Protein AF-A0A4U5ULX1-F1 (afdb_monomer_lite)

Sequence (370 aa):
MLPLSIKDDEYKPAKFNLLLKMSGWFRSILADKTSRNLFFFLCLNLSFAFVELTYGIWSNSLGLISDSFHMFFDCTALLAGLAASVISRWRSNDSFSYGYVRAEVLAGFVNGLFLIFTAFFIFSEGVEEEFYGKELLLADRDMVEQGADDILKDADVTDVAFLVVGDPFGATTHSDLVLRAVNGIPYRVIHNASVLNAVGCCGLQLYNFGETVSLVFWTDSWRPESFYDKICKNRNAGLHTLCLLDIKVKEQSVENMMRGKKIYEPPRFMTVAQAADQLIQIIERRRGEGAELGVTEDTVCVGVARLGAEDQMIRTATLRQLVSCDLGGPLHSLVVTGRLHPLEVDMLRVNEEPNALTHLHMVDSSTYCS

Organism: Collichthys lucidus (NCBI:txid240159)

Radius of gyration: 29.84 Å; chains: 1; bounding box: 62×66×95 Å

InterPro domains:
  IPR000878 Tetrapyrrole methylase [PF00590] (158-322)
  IPR002524 Cation efflux [TIGR01297] (35-134)
  IPR004551 Diphthine synthase [PTHR10882] (118-355)
  IPR004551 Diphthine synthase [TIGR00522] (128-349)
  IPR004551 Diphthine synthase [cd11647] (129-340)
  IPR014776 Tetrapyrrole methylase, subdomain 2 [G3DSA:3.30.950.10] (194-353)
  IPR027469 Cation efflux transmembrane domain superfamily [G3DSA:1.20.1510.10] (34-166)
  IPR027469 Cation efflux transmembrane domain superfamily [SSF161111] (33-136)
  IPR035996 Tetrapyrrole methylase superfamily [SSF53790] (128-351)
  IPR058533 Cation efflux protein, transmembrane domain [PF01545] (38-131)

Foldseek 3Di:
DDDDDPDPPDPDPPDPPVVVVVVVLVVVQCVDPVSVVLVVVLVVLLVVLVVLCVVCVVVVPPVSVVVSVVSVVVSVLSVQLSVLVSQLPDDDDPVRNPGSVCSNVVSVVVVVVVVVVVVVVVVVLVVVCVVVVHHDDDQDPCCQPPVLCVQCPCLLPDPGDDDDPAFCPQPDPCVVSVVVCVPRHDDDGDHGHHCLPLVCLLLDDSVLADDEEEDEDDDPVDQDDPRQVVCLVSQVVLGKYKYFYDKAFQDDDPVCVVVVHSDGDH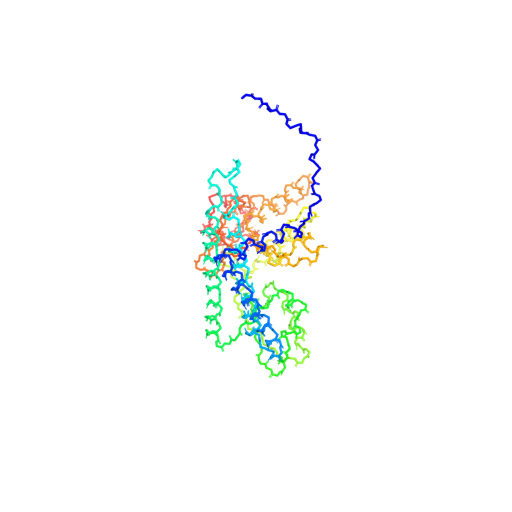IDEDALLNVLVSSAVVVVVCVVVVHDHSADQLFWKWKWFPRPDPLIAIAIAGSVVSNVDDRDDDDIIMMGGHKDFPSSVVSNVVHYDVCSCVPWDDPDPTTIGD

Structure (mmCIF, N/CA/C/O backbone):
data_AF-A0A4U5ULX1-F1
#
_entry.id   AF-A0A4U5ULX1-F1
#
loop_
_atom_site.group_PDB
_atom_site.id
_atom_site.type_symbol
_atom_site.label_atom_id
_atom_site.label_alt_id
_atom_site.label_comp_id
_atom_site.label_asym_id
_atom_site.label_entity_id
_atom_site.label_seq_id
_atom_site.pdbx_PDB_ins_code
_atom_site.Cartn_x
_atom_site.Cartn_y
_atom_site.Cartn_z
_atom_site.occupancy
_atom_site.B_iso_or_equiv
_atom_site.auth_seq_id
_atom_site.auth_comp_id
_atom_site.auth_asym_id
_atom_site.auth_atom_id
_atom_site.pdbx_PDB_model_num
ATOM 1 N N . MET A 1 1 ? 31.942 43.797 58.754 1.00 46.50 1 MET A N 1
ATOM 2 C CA . MET A 1 1 ? 33.131 43.081 58.246 1.00 46.50 1 MET A CA 1
ATOM 3 C C . MET A 1 1 ? 33.466 41.967 59.215 1.00 46.50 1 MET A C 1
ATOM 5 O O . MET A 1 1 ? 33.825 42.284 60.338 1.00 46.50 1 MET A O 1
ATOM 9 N N . LEU A 1 2 ? 33.259 40.719 58.790 1.00 27.48 2 LEU A N 1
ATOM 10 C CA . LEU A 1 2 ? 33.850 39.441 59.235 1.00 27.48 2 LEU A CA 1
ATOM 11 C C . LEU A 1 2 ? 32.997 38.318 58.594 1.00 27.48 2 LEU A C 1
ATOM 13 O O . LEU A 1 2 ? 31.827 38.561 58.297 1.00 27.48 2 LEU A O 1
ATOM 17 N N . PRO A 1 3 ? 33.589 37.174 58.222 1.00 29.86 3 PRO A N 1
ATOM 18 C CA . PRO A 1 3 ? 33.759 36.848 56.811 1.00 29.86 3 PRO A CA 1
ATOM 19 C C . PRO A 1 3 ? 33.150 35.506 56.381 1.00 29.86 3 PRO A C 1
ATOM 21 O O . PRO A 1 3 ? 32.823 34.639 57.185 1.00 29.86 3 PRO A O 1
ATOM 24 N N . LEU A 1 4 ? 33.065 35.375 55.055 1.00 44.66 4 LEU A N 1
ATOM 25 C CA . LEU A 1 4 ? 32.941 34.150 54.268 1.00 44.66 4 LEU A CA 1
ATOM 26 C C . LEU A 1 4 ? 33.869 33.037 54.779 1.00 44.66 4 LEU A C 1
ATOM 28 O O . LEU A 1 4 ? 35.085 33.204 54.757 1.00 44.66 4 LEU A O 1
ATOM 32 N N . SER A 1 5 ? 33.287 31.907 55.182 1.00 40.44 5 SER A N 1
ATOM 33 C CA . SER A 1 5 ? 33.834 30.551 55.019 1.00 40.44 5 SER A CA 1
ATOM 34 C C . SER A 1 5 ? 32.865 29.561 55.670 1.00 40.44 5 SER A C 1
ATOM 36 O O . SER A 1 5 ? 32.993 29.219 56.844 1.00 40.44 5 SER A O 1
ATOM 38 N N . ILE A 1 6 ? 31.863 29.112 54.913 1.00 38.22 6 ILE A N 1
ATOM 39 C CA . ILE A 1 6 ? 31.321 27.771 55.137 1.00 38.22 6 ILE A CA 1
ATOM 40 C C . ILE A 1 6 ? 31.986 26.925 54.062 1.00 38.22 6 ILE A C 1
ATOM 42 O O . ILE A 1 6 ? 31.729 27.109 52.878 1.00 38.22 6 ILE A O 1
ATOM 46 N N . LYS A 1 7 ? 32.936 26.099 54.501 1.00 34.06 7 LYS A N 1
ATOM 47 C CA . LYS A 1 7 ? 33.640 25.116 53.681 1.00 34.06 7 LYS A CA 1
ATOM 48 C C . LYS A 1 7 ? 32.630 24.211 52.972 1.00 34.06 7 LYS A C 1
ATOM 50 O O . LYS A 1 7 ? 31.803 23.586 53.635 1.00 34.06 7 LYS A O 1
ATOM 55 N N . ASP A 1 8 ? 32.764 24.121 51.655 1.00 46.66 8 ASP A N 1
ATOM 56 C CA . ASP A 1 8 ? 32.100 23.163 50.767 1.00 46.66 8 ASP A CA 1
ATOM 57 C C . ASP A 1 8 ? 32.657 21.741 50.949 1.00 46.66 8 ASP A C 1
ATOM 59 O O . ASP A 1 8 ? 33.207 21.165 50.022 1.00 46.66 8 ASP A O 1
ATOM 63 N N . ASP A 1 9 ? 32.526 21.156 52.140 1.00 42.97 9 ASP A N 1
ATOM 64 C CA . ASP A 1 9 ? 32.903 19.756 52.382 1.00 42.97 9 ASP A CA 1
ATOM 65 C C . ASP A 1 9 ? 31.961 19.109 53.410 1.00 42.97 9 ASP A C 1
ATOM 67 O O . ASP A 1 9 ? 32.350 18.800 54.530 1.00 42.97 9 ASP A O 1
ATOM 71 N N . GLU A 1 10 ? 30.683 18.962 53.035 1.00 40.00 10 GLU A N 1
ATOM 72 C CA . GLU A 1 10 ? 29.818 17.811 53.374 1.00 40.00 10 GLU A CA 1
ATOM 73 C C . GLU A 1 10 ? 28.420 17.946 52.717 1.00 40.00 10 GLU A C 1
ATOM 75 O O . GLU A 1 10 ? 27.379 17.810 53.360 1.00 40.00 10 GLU A O 1
ATOM 80 N N . TYR A 1 11 ? 28.343 18.173 51.398 1.00 41.22 11 TYR A N 1
ATOM 81 C CA . TYR A 1 11 ? 27.097 17.892 50.669 1.00 41.22 11 TYR A CA 1
ATOM 82 C C . TYR A 1 11 ? 27.071 16.416 50.264 1.00 41.22 11 TYR A C 1
ATOM 84 O O . TYR A 1 11 ? 27.495 16.028 49.177 1.00 41.22 11 TYR A O 1
ATOM 92 N N . LYS A 1 12 ? 26.572 15.560 51.161 1.00 39.19 12 LYS A N 1
ATOM 93 C CA . LYS A 1 12 ? 26.140 14.208 50.780 1.00 39.19 12 LYS A CA 1
ATOM 94 C C . LYS A 1 12 ? 24.829 14.366 50.003 1.00 39.19 12 LYS A C 1
ATOM 96 O O . LYS A 1 12 ? 23.890 14.927 50.574 1.00 39.19 12 LYS A O 1
ATOM 101 N N . PRO A 1 13 ? 24.704 13.896 48.746 1.00 40.12 13 PRO A N 1
ATOM 102 C CA . PRO A 1 13 ? 23.430 13.972 48.051 1.00 40.12 13 PRO A CA 1
ATOM 103 C C . PRO A 1 13 ? 22.440 13.134 48.854 1.00 40.12 13 PRO A C 1
ATOM 105 O O . PRO A 1 13 ? 22.640 11.933 49.056 1.00 40.12 13 PRO A O 1
ATOM 108 N N . ALA A 1 14 ? 21.399 13.777 49.384 1.00 47.75 14 ALA A N 1
ATOM 109 C CA . ALA A 1 14 ? 20.322 13.055 50.034 1.00 47.75 14 ALA A CA 1
ATOM 110 C C . ALA A 1 14 ? 19.830 11.992 49.046 1.00 47.75 14 ALA A C 1
ATOM 112 O O . ALA A 1 14 ? 19.505 12.319 47.901 1.00 47.75 14 ALA A O 1
ATOM 113 N N . LYS A 1 15 ? 19.812 10.724 49.483 1.00 49.88 15 LYS A N 1
ATOM 114 C CA . LYS A 1 15 ? 19.149 9.627 48.769 1.00 49.88 15 LYS A CA 1
ATOM 115 C C . LYS A 1 15 ? 17.848 10.177 48.186 1.00 49.88 15 LYS A C 1
ATOM 117 O O . LYS A 1 15 ? 17.065 10.769 48.928 1.00 49.88 15 LYS A O 1
ATOM 122 N N . PHE A 1 16 ? 17.683 10.054 46.870 1.00 53.19 16 PHE A N 1
ATOM 123 C CA . PHE A 1 16 ? 16.556 10.555 46.082 1.00 53.19 16 PHE A CA 1
ATOM 124 C C . PHE A 1 16 ? 15.216 10.065 46.668 1.00 53.19 16 PHE A C 1
ATOM 126 O O . PHE A 1 16 ? 14.640 9.078 46.222 1.00 53.19 16 PHE A O 1
ATOM 133 N N . ASN A 1 17 ? 14.703 10.738 47.696 1.00 58.12 17 ASN A N 1
ATOM 134 C CA . ASN A 1 17 ? 13.447 10.374 48.336 1.00 58.12 17 ASN A CA 1
ATOM 135 C C . ASN A 1 17 ? 12.307 10.994 47.530 1.00 58.12 17 ASN A C 1
ATOM 137 O O . ASN A 1 17 ? 11.797 12.068 47.853 1.00 58.12 17 ASN A O 1
ATOM 141 N N . LEU A 1 18 ? 11.919 10.297 46.462 1.00 58.47 18 LEU A N 1
ATOM 142 C CA . LEU A 1 18 ? 10.780 10.626 45.605 1.00 58.47 18 LEU A CA 1
ATOM 143 C C . LEU A 1 18 ? 9.525 10.952 46.437 1.00 58.47 18 LEU A C 1
ATOM 145 O O . LEU A 1 18 ? 8.856 11.946 46.181 1.00 58.47 18 LEU A O 1
ATOM 149 N N . LEU A 1 19 ? 9.286 10.191 47.510 1.00 61.41 19 LEU A N 1
ATOM 150 C CA . LEU A 1 19 ? 8.159 10.366 48.434 1.00 61.41 19 LEU A CA 1
ATOM 151 C C . LEU A 1 19 ? 8.150 11.725 49.157 1.00 61.41 19 LEU A C 1
ATOM 153 O O . LEU A 1 19 ? 7.085 12.303 49.362 1.00 61.41 19 LEU A O 1
ATOM 157 N N . LEU A 1 20 ? 9.321 12.268 49.511 1.00 66.06 20 LEU A N 1
ATOM 158 C CA . LEU A 1 20 ? 9.435 13.592 50.141 1.00 66.06 20 LEU A CA 1
ATOM 159 C C . LEU A 1 20 ? 9.197 14.724 49.133 1.00 66.06 20 LEU A C 1
ATOM 161 O O . LEU A 1 20 ? 8.607 15.745 49.479 1.00 66.06 20 LEU A O 1
ATOM 165 N N . LYS A 1 21 ? 9.612 14.546 47.872 1.00 69.19 21 LYS A N 1
ATOM 166 C CA . LYS A 1 21 ? 9.273 15.495 46.800 1.00 69.19 21 LYS A CA 1
ATOM 167 C C . LYS A 1 21 ? 7.785 15.446 46.462 1.00 69.19 21 LYS A C 1
ATOM 169 O O . LYS A 1 21 ? 7.172 16.499 46.334 1.00 69.19 21 LYS A O 1
ATOM 174 N N . MET A 1 22 ? 7.201 14.250 46.388 1.00 65.75 22 MET A N 1
ATOM 175 C CA . MET A 1 22 ? 5.771 14.061 46.140 1.00 65.75 22 MET A CA 1
ATOM 176 C C . MET A 1 22 ? 4.913 14.693 47.236 1.00 65.75 22 MET A C 1
ATOM 178 O O . MET A 1 22 ? 3.960 15.396 46.918 1.00 65.75 22 MET A O 1
ATOM 182 N N . SER A 1 23 ? 5.265 14.519 48.513 1.00 70.50 23 SER A N 1
ATOM 183 C CA . SER A 1 23 ? 4.538 15.172 49.609 1.00 70.50 23 SER A CA 1
ATOM 184 C C . SER A 1 23 ? 4.685 16.698 49.577 1.00 70.50 23 SER A C 1
ATOM 186 O O . SER A 1 23 ? 3.718 17.415 49.843 1.00 70.50 23 SER A O 1
ATOM 188 N N . GLY A 1 24 ? 5.853 17.210 49.171 1.00 71.25 24 GLY A N 1
ATOM 189 C CA . GLY A 1 24 ? 6.078 18.635 48.923 1.00 71.25 24 GLY A CA 1
ATOM 190 C C . GLY A 1 24 ? 5.222 19.191 47.780 1.00 71.25 24 GLY A C 1
ATOM 191 O O . GLY A 1 24 ? 4.588 20.234 47.937 1.00 71.25 24 GLY A O 1
ATOM 192 N N . TRP A 1 25 ? 5.142 18.477 46.655 1.00 74.19 25 TRP A N 1
ATOM 193 C CA . TRP A 1 25 ? 4.287 18.841 45.522 1.00 74.19 25 TRP A CA 1
ATOM 194 C C . TRP A 1 25 ? 2.809 18.789 45.888 1.00 74.19 25 TRP A C 1
ATOM 196 O O . TRP A 1 25 ? 2.082 19.731 45.599 1.00 74.19 25 TRP A O 1
ATOM 206 N N . PHE A 1 26 ? 2.376 17.756 46.605 1.00 75.94 26 PHE A N 1
ATOM 207 C CA . PHE A 1 26 ? 0.996 17.621 47.062 1.00 75.94 26 PHE A CA 1
ATOM 208 C C . PHE A 1 26 ? 0.585 18.767 47.994 1.00 75.94 26 PHE A C 1
ATOM 210 O O . PHE A 1 26 ? -0.487 19.355 47.853 1.00 75.94 26 PHE A O 1
ATOM 217 N N . ARG A 1 27 ? 1.479 19.157 48.911 1.00 76.25 27 ARG A N 1
ATOM 218 C CA . ARG A 1 27 ? 1.260 20.310 49.789 1.00 76.25 27 ARG A CA 1
ATOM 219 C C . ARG A 1 27 ? 1.205 21.621 49.003 1.00 76.25 27 ARG A C 1
ATOM 221 O O . ARG A 1 27 ? 0.380 22.471 49.319 1.00 76.25 27 ARG A O 1
ATOM 228 N N . SER A 1 28 ? 2.042 21.768 47.973 1.00 74.38 28 SER A N 1
ATOM 229 C CA . SER A 1 28 ? 2.018 22.916 47.055 1.00 74.38 28 SER A CA 1
ATOM 230 C C . SER A 1 28 ? 0.707 22.992 46.266 1.00 74.38 28 SER A C 1
ATOM 232 O O . SER A 1 28 ? 0.137 24.072 46.143 1.00 74.38 28 SER A O 1
ATOM 234 N N . ILE A 1 29 ? 0.209 21.854 45.777 1.00 81.00 29 ILE A N 1
ATOM 235 C CA . ILE A 1 29 ? -1.052 21.752 45.031 1.00 81.00 29 ILE A CA 1
ATOM 236 C C . ILE A 1 29 ? -2.237 22.175 45.907 1.00 81.00 29 ILE A C 1
ATOM 238 O O . ILE A 1 29 ? -3.073 22.957 45.468 1.00 81.00 29 ILE A O 1
ATOM 242 N N . LEU A 1 30 ? -2.300 21.709 47.159 1.00 81.31 30 LEU A N 1
ATOM 243 C CA . LEU A 1 30 ? -3.403 22.026 48.078 1.00 81.31 30 LEU A CA 1
ATOM 244 C C . LEU A 1 30 ? -3.372 23.458 48.629 1.00 81.31 30 LEU A C 1
ATOM 246 O O . LEU A 1 30 ? -4.421 24.000 49.001 1.00 81.31 30 LEU A O 1
ATOM 250 N N . ALA A 1 31 ? -2.181 24.053 48.725 1.00 79.75 31 ALA A N 1
ATOM 251 C CA . ALA A 1 31 ? -2.001 25.409 49.231 1.00 79.75 31 ALA A CA 1
ATOM 252 C C . ALA A 1 31 ? -2.577 26.463 48.276 1.00 79.75 31 ALA A C 1
ATOM 254 O O . ALA A 1 31 ? -3.085 27.490 48.726 1.00 79.75 31 ALA A O 1
ATOM 255 N N . ASP A 1 32 ? -2.523 26.203 46.971 1.00 81.00 32 ASP A N 1
ATOM 256 C CA . ASP A 1 32 ? -2.980 27.135 45.953 1.00 81.00 32 ASP A CA 1
ATOM 257 C C . ASP A 1 32 ? -4.420 26.880 45.509 1.00 81.00 32 ASP A C 1
ATOM 259 O O . ASP A 1 32 ? -4.829 25.741 45.308 1.00 81.00 32 ASP A O 1
ATOM 263 N N . LYS A 1 33 ? -5.198 27.945 45.301 1.00 81.31 33 LYS A N 1
ATOM 264 C CA . LYS A 1 33 ? -6.599 27.815 44.885 1.00 81.31 33 LYS A CA 1
ATOM 265 C C . LYS A 1 33 ? -6.738 27.231 43.471 1.00 81.31 33 LYS A C 1
ATOM 267 O O . LYS A 1 33 ? -7.619 26.402 43.264 1.00 81.31 33 LYS A O 1
ATOM 272 N N . THR A 1 34 ? -5.894 27.635 42.523 1.00 78.12 34 THR A N 1
ATOM 273 C CA . THR A 1 34 ? -5.957 27.192 41.122 1.00 78.12 34 THR A CA 1
ATOM 274 C C . THR A 1 34 ? -5.517 25.739 41.000 1.00 78.12 34 THR A C 1
ATOM 276 O O . THR A 1 34 ? -6.270 24.917 40.475 1.00 78.12 34 THR A O 1
ATOM 279 N N . SER A 1 35 ? -4.355 25.389 41.562 1.00 83.25 35 SER A N 1
ATOM 280 C CA . SER A 1 35 ? -3.855 24.008 41.536 1.00 83.25 35 SER A CA 1
ATOM 281 C C . SER A 1 35 ? -4.777 23.050 42.304 1.00 83.25 35 SER A C 1
ATOM 283 O O . SER A 1 35 ? -5.019 21.935 41.849 1.00 83.25 35 SER A O 1
ATOM 285 N N . ARG A 1 36 ? -5.365 23.488 43.427 1.00 86.44 36 ARG A N 1
ATOM 286 C CA . ARG A 1 36 ? -6.340 22.691 44.186 1.00 86.44 36 ARG A CA 1
ATOM 287 C C . ARG A 1 36 ? -7.623 22.435 43.401 1.00 86.44 36 ARG A C 1
ATOM 289 O O . ARG A 1 36 ? -8.136 21.322 43.443 1.00 86.44 36 ARG A O 1
ATOM 296 N N . ASN A 1 37 ? -8.135 23.437 42.688 1.00 85.44 37 ASN A N 1
ATOM 297 C CA . ASN A 1 37 ? -9.324 23.270 41.854 1.00 85.44 37 ASN A CA 1
ATOM 298 C C . ASN A 1 37 ? -9.065 22.291 40.699 1.00 85.44 37 ASN A C 1
ATOM 300 O O . ASN A 1 37 ? -9.872 21.392 40.488 1.00 85.44 37 ASN A O 1
ATOM 304 N N . LEU A 1 38 ? -7.923 22.420 40.011 1.00 84.81 38 LEU A N 1
ATOM 305 C CA . LEU A 1 38 ? -7.491 21.480 38.966 1.00 84.81 38 LEU A CA 1
ATOM 306 C C . LEU A 1 38 ? -7.364 20.052 39.506 1.00 84.81 38 LEU A C 1
ATOM 308 O O . LEU A 1 38 ? -7.836 19.111 38.878 1.00 84.81 38 LEU A O 1
ATOM 312 N N . PHE A 1 39 ? -6.775 19.893 40.693 1.00 88.75 39 PHE A N 1
ATOM 313 C CA . PHE A 1 39 ? -6.632 18.594 41.342 1.00 88.75 39 PHE A CA 1
ATOM 314 C C . PHE A 1 39 ? -7.986 17.956 41.684 1.00 88.75 39 PHE A C 1
ATOM 316 O O . PHE A 1 39 ? -8.198 16.785 41.383 1.00 88.75 39 PHE A O 1
ATOM 323 N N . PHE A 1 40 ? -8.926 18.711 42.262 1.00 90.88 40 PHE A N 1
ATOM 324 C CA . PHE A 1 40 ? -10.264 18.181 42.543 1.00 90.88 40 PHE A CA 1
ATOM 325 C C . PHE A 1 40 ? -11.037 17.836 41.270 1.00 90.88 40 PHE A C 1
ATOM 327 O O . PHE A 1 40 ? -11.702 16.804 41.240 1.00 90.88 40 PHE A O 1
ATOM 334 N N . PHE A 1 41 ? -10.928 18.661 40.227 1.00 88.88 41 PHE A N 1
ATOM 335 C CA . PHE A 1 41 ? -11.568 18.390 38.942 1.00 88.88 41 PHE A CA 1
ATOM 336 C C . PHE A 1 41 ? -10.999 17.121 38.291 1.00 88.88 41 PHE A C 1
ATOM 338 O O . PHE A 1 41 ? -11.764 16.279 37.835 1.00 88.88 41 PHE A O 1
ATOM 345 N N . LEU A 1 42 ? -9.676 16.926 38.351 1.00 89.81 42 LEU A N 1
ATOM 346 C CA . LEU A 1 42 ? -9.012 15.690 37.930 1.00 89.81 42 LEU A CA 1
ATOM 347 C C . LEU A 1 42 ? -9.526 14.472 38.709 1.00 89.81 42 LEU A C 1
ATOM 349 O O . LEU A 1 42 ? -9.876 13.468 38.100 1.00 89.81 42 LEU A O 1
ATOM 353 N N . CYS A 1 43 ? -9.593 14.546 40.043 1.00 92.12 43 CYS A N 1
ATOM 354 C CA . CYS A 1 43 ? -10.090 13.434 40.858 1.00 92.12 43 CYS A CA 1
ATOM 355 C C . CYS A 1 43 ? -11.549 13.089 40.548 1.00 92.12 43 CYS A C 1
ATOM 357 O O . CYS A 1 43 ? -11.900 11.911 40.514 1.00 92.12 43 CYS A O 1
ATOM 359 N N . LEU A 1 44 ? -12.392 14.102 40.339 1.00 92.31 44 LEU A N 1
ATOM 360 C CA . LEU A 1 44 ? -13.801 13.910 40.015 1.00 92.31 44 LEU A CA 1
ATOM 361 C C . LEU A 1 44 ? -13.960 13.272 38.634 1.00 92.31 44 LEU A C 1
ATOM 363 O O . LEU A 1 44 ? -14.636 12.252 38.534 1.00 92.31 44 LEU A O 1
ATOM 367 N N . ASN A 1 45 ? -13.294 13.816 37.610 1.00 90.38 45 ASN A N 1
ATOM 368 C CA . ASN A 1 45 ? -13.357 13.292 36.246 1.00 90.38 45 ASN A CA 1
ATOM 369 C C . ASN A 1 45 ? -12.846 11.841 36.184 1.00 90.38 45 ASN A C 1
ATOM 371 O O . ASN A 1 45 ? -13.536 10.948 35.707 1.00 90.38 45 ASN A O 1
ATOM 375 N N . LEU A 1 46 ? -11.701 11.566 36.817 1.00 92.19 46 LEU A N 1
ATOM 376 C CA . LEU A 1 46 ? -11.150 10.213 36.894 1.00 92.19 46 LEU A CA 1
ATOM 377 C C . LEU A 1 46 ? -12.096 9.237 37.610 1.00 92.19 46 LEU A C 1
ATOM 379 O O . LEU A 1 46 ? -12.225 8.087 37.201 1.00 92.19 46 LEU A O 1
ATOM 383 N N . SER A 1 47 ? -12.766 9.683 38.677 1.00 94.25 47 SER A N 1
ATOM 384 C CA . SER A 1 47 ? -13.740 8.847 39.388 1.00 94.25 47 SER A CA 1
ATOM 385 C C . SER A 1 47 ? -14.941 8.519 38.504 1.00 94.25 47 SER A C 1
ATOM 387 O O . SER A 1 47 ? -15.396 7.379 38.501 1.00 94.25 47 SER A O 1
ATOM 389 N N . PHE A 1 48 ? -15.432 9.497 37.742 1.00 93.25 48 PHE A N 1
ATOM 390 C CA . PHE A 1 48 ? -16.545 9.304 36.820 1.00 93.25 48 PHE A CA 1
ATOM 391 C C . PHE A 1 48 ? -16.164 8.361 35.668 1.00 93.25 48 PHE A C 1
ATOM 393 O O . PHE A 1 48 ? -16.910 7.428 35.394 1.00 93.25 48 PHE A O 1
ATOM 400 N N . ALA A 1 49 ? -14.946 8.480 35.124 1.00 92.31 49 ALA A N 1
ATOM 401 C CA . ALA A 1 49 ? -14.422 7.571 34.096 1.00 92.31 49 ALA A CA 1
ATOM 402 C C . ALA A 1 49 ? -14.385 6.109 34.555 1.00 92.31 49 ALA A C 1
ATOM 404 O O . ALA A 1 49 ? -14.713 5.202 33.796 1.00 92.31 49 ALA A O 1
ATOM 405 N N . PHE A 1 50 ? -14.038 5.852 35.819 1.00 94.12 50 PHE A N 1
ATOM 406 C CA . PHE A 1 50 ? -14.115 4.500 36.379 1.00 94.12 50 PHE A CA 1
ATOM 407 C C . PHE A 1 50 ? -15.555 3.998 36.531 1.00 94.12 50 PHE A C 1
ATOM 409 O O . PHE A 1 50 ? -15.816 2.812 36.309 1.00 94.12 50 PHE A O 1
ATOM 416 N N . VAL A 1 51 ? -16.485 4.869 36.928 1.00 95.06 51 VAL A N 1
ATOM 417 C CA . VAL A 1 51 ? -17.905 4.512 37.053 1.00 95.06 51 VAL A CA 1
ATOM 418 C C . VAL A 1 51 ? -18.483 4.154 35.687 1.00 95.06 51 VAL A C 1
ATOM 420 O O . VAL A 1 51 ? -19.096 3.098 35.557 1.00 95.06 51 VAL A O 1
ATOM 423 N N . GLU A 1 52 ? -18.241 4.970 34.666 1.00 93.06 52 GLU A N 1
ATOM 424 C CA . GLU A 1 52 ? -18.692 4.676 33.306 1.00 93.06 52 GLU A CA 1
ATOM 425 C C . GLU A 1 52 ? -18.033 3.421 32.750 1.00 93.06 52 GLU A C 1
ATOM 427 O O . GLU A 1 52 ? -18.735 2.561 32.232 1.00 93.06 52 GLU A O 1
ATOM 432 N N . LEU A 1 53 ? -16.727 3.226 32.956 1.00 93.38 53 LEU A N 1
ATOM 433 C CA . LEU A 1 53 ? -16.036 2.051 32.426 1.00 93.38 53 LEU A CA 1
ATOM 434 C C . LEU A 1 53 ? -16.598 0.765 33.034 1.00 93.38 53 LEU A C 1
ATOM 436 O O . LEU A 1 53 ? -16.865 -0.211 32.334 1.00 93.38 53 LEU A O 1
ATOM 440 N N . THR A 1 54 ? -16.799 0.761 34.353 1.00 93.50 54 THR A N 1
ATOM 441 C CA . THR A 1 54 ? -17.368 -0.398 35.050 1.00 93.50 54 THR A CA 1
ATOM 442 C C . THR A 1 54 ? -18.818 -0.646 34.646 1.00 93.50 54 THR A C 1
ATOM 444 O O . THR A 1 54 ? -19.196 -1.799 34.433 1.00 93.50 54 THR A O 1
ATOM 447 N N . TYR A 1 55 ? -19.619 0.409 34.479 1.00 93.38 55 TYR A N 1
ATOM 448 C CA . TYR A 1 55 ? -21.000 0.289 34.019 1.00 93.38 55 TYR A CA 1
ATOM 449 C C . TYR A 1 55 ? -21.092 -0.140 32.547 1.00 93.38 55 TYR A C 1
ATOM 451 O O . TYR A 1 55 ? -21.937 -0.963 32.206 1.00 93.38 55 TYR A O 1
ATOM 459 N N . GLY A 1 56 ? -20.209 0.352 31.681 1.00 90.19 56 GLY A N 1
ATOM 460 C CA . GLY A 1 56 ? -20.132 0.013 30.261 1.00 90.19 56 GLY A CA 1
ATOM 461 C C . GLY A 1 56 ? -19.765 -1.449 30.048 1.00 90.19 56 GLY A C 1
ATOM 462 O O . GLY A 1 56 ? -20.455 -2.149 29.313 1.00 90.19 56 GLY A O 1
ATOM 463 N N . ILE A 1 57 ? -18.764 -1.949 30.782 1.00 88.56 57 ILE A N 1
ATOM 464 C CA . ILE A 1 57 ? -18.406 -3.377 30.782 1.00 88.56 57 ILE A CA 1
ATOM 465 C C . ILE A 1 57 ? -19.571 -4.227 31.302 1.00 88.56 57 ILE A C 1
ATOM 467 O O . ILE A 1 57 ? -19.878 -5.270 30.732 1.00 88.56 57 ILE A O 1
ATOM 471 N N . TRP A 1 58 ? -20.241 -3.797 32.375 1.00 93.31 58 TRP A N 1
ATOM 472 C CA . TRP A 1 58 ? -21.351 -4.560 32.949 1.00 93.31 58 TRP A CA 1
ATOM 473 C C . TRP A 1 58 ? -22.594 -4.596 32.048 1.00 93.31 58 TRP A C 1
ATOM 475 O O . TRP A 1 58 ? -23.252 -5.630 31.947 1.00 93.31 58 TRP A O 1
ATOM 485 N N . SER A 1 59 ? -22.904 -3.481 31.386 1.00 88.06 59 SER A N 1
ATOM 486 C CA . SER A 1 59 ? -24.029 -3.346 30.451 1.00 88.06 59 SER A CA 1
ATOM 487 C C . SER A 1 59 ? -23.707 -3.812 29.030 1.00 88.06 59 SER A C 1
ATOM 489 O O . SER A 1 59 ? -24.609 -3.854 28.196 1.00 88.06 59 SER A O 1
ATOM 491 N N . ASN A 1 60 ? -22.453 -4.190 28.761 1.00 81.56 60 ASN A N 1
ATOM 492 C CA . ASN A 1 60 ? -21.955 -4.565 27.438 1.00 81.56 60 ASN A CA 1
ATOM 493 C C . ASN A 1 60 ? -22.165 -3.458 26.378 1.00 81.56 60 ASN A C 1
ATOM 495 O O . ASN A 1 60 ? -22.420 -3.741 25.210 1.00 81.56 60 ASN A O 1
ATOM 499 N N . SER A 1 61 ? -22.083 -2.189 26.796 1.00 83.75 61 SER A N 1
ATOM 500 C CA . SER A 1 61 ? -22.274 -1.021 25.930 1.00 83.75 61 SER A CA 1
ATOM 501 C C . SER A 1 61 ? -20.932 -0.468 25.456 1.00 83.75 61 SER A C 1
ATOM 503 O O . SER A 1 61 ? -20.198 0.149 26.233 1.00 83.75 61 SER A O 1
ATOM 505 N N . LEU A 1 62 ? -20.623 -0.663 24.171 1.00 72.44 62 LEU A N 1
ATOM 506 C CA . LEU A 1 62 ? -19.397 -0.157 23.545 1.00 72.44 62 LEU A CA 1
ATOM 507 C C . LEU A 1 62 ? -19.324 1.373 23.568 1.00 72.44 62 LEU A C 1
ATOM 509 O O . LEU A 1 62 ? -18.268 1.915 23.882 1.00 72.44 62 LEU A O 1
ATOM 513 N N . GLY A 1 63 ? -20.447 2.066 23.355 1.00 76.88 63 GLY A N 1
ATOM 514 C CA . GLY A 1 63 ? -20.493 3.531 23.420 1.00 76.88 63 GLY A CA 1
ATOM 515 C C . GLY A 1 63 ? -20.094 4.080 24.793 1.00 76.88 63 GLY A C 1
ATOM 516 O O . GLY A 1 63 ? -19.330 5.034 24.885 1.00 76.88 63 GLY A O 1
ATOM 517 N N . LEU A 1 64 ? -20.530 3.423 25.872 1.00 78.88 64 LEU A N 1
ATOM 518 C CA . LEU A 1 64 ? -20.215 3.838 27.244 1.00 78.88 64 LEU A CA 1
ATOM 519 C C . LEU A 1 64 ? -18.756 3.522 27.618 1.00 78.88 64 LEU A C 1
ATOM 521 O O . LEU A 1 64 ? -18.109 4.277 28.343 1.00 78.88 64 LEU A O 1
ATOM 525 N N . ILE A 1 65 ? -18.216 2.420 27.087 1.00 79.62 65 ILE A N 1
ATOM 526 C CA . ILE A 1 65 ? -16.792 2.083 27.204 1.00 79.62 65 ILE A CA 1
ATOM 527 C C . ILE A 1 65 ? -15.939 3.112 26.447 1.00 79.62 65 ILE A C 1
ATOM 529 O O . ILE A 1 65 ? -14.928 3.565 26.984 1.00 79.62 65 ILE A O 1
ATOM 533 N N . SER A 1 66 ? -16.351 3.500 25.237 1.00 75.06 66 SER A N 1
ATOM 534 C CA . SER A 1 66 ? -15.669 4.510 24.423 1.00 75.06 66 SER A CA 1
ATOM 535 C C . SER A 1 66 ? -15.617 5.865 25.137 1.00 75.06 66 SER A C 1
ATOM 537 O O . SER A 1 66 ? -14.530 6.417 25.324 1.00 75.06 66 SER A O 1
ATOM 539 N N . ASP A 1 67 ? -16.754 6.342 25.658 1.00 83.12 67 ASP A N 1
ATOM 540 C CA . ASP A 1 67 ? -16.841 7.608 26.406 1.00 83.12 67 ASP A CA 1
ATOM 541 C C . ASP A 1 67 ? -15.910 7.615 27.632 1.00 83.12 67 ASP A C 1
ATOM 543 O O . ASP A 1 67 ? -15.127 8.543 27.851 1.00 83.12 67 ASP A O 1
ATOM 547 N N . SER A 1 68 ? -15.853 6.488 28.349 1.00 88.00 68 SER A N 1
ATOM 548 C CA . SER A 1 68 ? -14.944 6.317 29.488 1.00 88.00 68 SER A CA 1
ATOM 549 C C . SER A 1 68 ? -13.475 6.513 29.100 1.00 88.00 68 SER A C 1
ATOM 551 O O . SER A 1 68 ? -12.72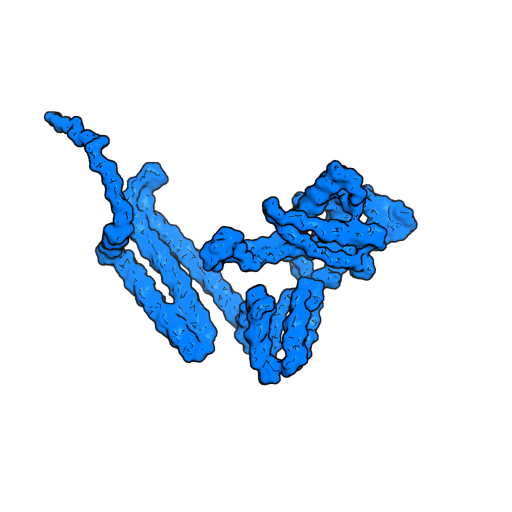2 7.188 29.808 1.00 88.00 68 SER A O 1
ATOM 553 N N . PHE A 1 69 ? -13.040 5.918 27.982 1.00 81.44 69 PHE A N 1
ATOM 554 C CA . PHE A 1 69 ? -11.671 6.070 27.480 1.00 81.44 69 PHE A CA 1
ATOM 555 C C . PHE A 1 69 ? -11.383 7.501 27.016 1.00 81.44 69 PHE A C 1
ATOM 557 O O . PHE A 1 69 ? -10.283 8.005 27.266 1.00 81.44 69 PHE A O 1
ATOM 564 N N . HIS A 1 70 ? -12.358 8.184 26.420 1.00 78.44 70 HIS A N 1
ATOM 565 C CA . HIS A 1 70 ? -12.238 9.604 26.099 1.00 78.44 70 HIS A CA 1
ATOM 566 C C . HIS A 1 70 ? -12.040 10.465 27.355 1.00 78.44 70 HIS A C 1
ATOM 568 O O . HIS A 1 70 ? -11.096 11.259 27.407 1.00 78.44 70 HIS A O 1
ATOM 574 N N . MET A 1 71 ? -12.806 10.233 28.424 1.00 87.31 71 MET A N 1
ATOM 575 C CA . MET A 1 71 ? -12.627 10.956 29.690 1.00 87.31 71 MET A CA 1
ATOM 576 C C . MET A 1 71 ? -11.275 10.677 30.374 1.00 87.31 71 MET A C 1
ATOM 578 O O . MET A 1 71 ? -10.726 11.539 31.074 1.00 87.31 71 MET A O 1
ATOM 582 N N . PHE A 1 72 ? -10.666 9.506 30.152 1.00 85.56 72 PHE A N 1
ATOM 583 C CA . PHE A 1 72 ? -9.283 9.248 30.579 1.00 85.56 72 PHE A CA 1
ATOM 584 C C . PHE A 1 72 ? -8.268 10.137 29.843 1.00 85.56 72 PHE A C 1
ATOM 586 O O . PHE A 1 72 ? -7.300 10.612 30.454 1.00 85.56 72 PHE A O 1
ATOM 593 N N . PHE A 1 73 ? -8.474 10.409 28.552 1.00 81.12 73 PHE A N 1
ATOM 594 C CA . PHE A 1 73 ? -7.630 11.355 27.820 1.00 81.12 73 PHE A CA 1
ATOM 595 C C . PHE A 1 73 ? -7.795 12.786 28.346 1.00 81.12 73 PHE A C 1
ATOM 597 O O . PHE A 1 73 ? -6.786 13.469 28.555 1.00 81.12 73 PHE A O 1
ATOM 604 N N . ASP A 1 74 ? -9.009 13.196 28.714 1.00 82.00 74 ASP A N 1
ATOM 605 C CA . ASP A 1 74 ? -9.250 14.484 29.381 1.00 82.00 74 ASP A CA 1
ATOM 606 C C . ASP A 1 74 ? -8.527 14.590 30.732 1.00 82.00 74 ASP A C 1
ATOM 608 O O . ASP A 1 74 ? -7.978 15.637 31.093 1.00 82.00 74 ASP A O 1
ATOM 612 N N . CYS A 1 75 ? -8.435 13.487 31.479 1.00 87.62 75 CYS A N 1
ATOM 613 C CA . CYS A 1 75 ? -7.640 13.437 32.706 1.00 87.62 75 CYS A CA 1
ATOM 614 C C . CYS A 1 75 ? -6.144 13.670 32.441 1.00 87.62 75 CYS A C 1
ATOM 616 O O . CYS A 1 75 ? -5.459 14.281 33.264 1.00 87.62 75 CYS A O 1
ATOM 618 N N . THR A 1 76 ? -5.627 13.239 31.288 1.00 83.81 76 THR A N 1
ATOM 619 C CA . THR A 1 76 ? -4.224 13.455 30.896 1.00 83.81 76 THR A CA 1
ATOM 620 C C . THR A 1 76 ? -3.952 14.939 30.639 1.00 83.81 76 THR A C 1
ATOM 622 O O . THR A 1 76 ? -2.943 15.482 31.096 1.00 83.81 76 THR A O 1
ATOM 625 N N . ALA A 1 77 ? -4.896 15.626 29.996 1.00 83.06 77 ALA A N 1
ATOM 626 C CA . ALA A 1 77 ? -4.873 17.071 29.811 1.00 83.06 77 ALA A CA 1
ATOM 627 C C . ALA A 1 77 ? -4.926 17.845 31.139 1.00 83.06 77 ALA A C 1
ATOM 629 O O . ALA A 1 77 ? -4.127 18.758 31.370 1.00 83.06 77 ALA A O 1
ATOM 630 N N . LEU A 1 78 ? -5.823 17.454 32.047 1.00 85.50 78 LEU A N 1
ATOM 631 C CA . LEU A 1 78 ? -5.923 18.043 33.385 1.00 85.50 78 LEU A CA 1
ATOM 632 C C . LEU A 1 78 ? -4.657 17.807 34.213 1.00 85.50 78 LEU A C 1
ATOM 634 O O . LEU A 1 78 ? -4.209 18.709 34.923 1.00 85.50 78 LEU A O 1
ATOM 638 N N . LEU A 1 79 ? -4.046 16.627 34.094 1.00 87.19 79 LEU A N 1
ATOM 639 C CA . LEU A 1 79 ? -2.776 16.306 34.735 1.00 87.19 79 LEU A CA 1
ATOM 640 C C . LEU A 1 79 ? -1.639 17.179 34.188 1.00 87.19 79 LEU A C 1
ATOM 642 O O . LEU A 1 79 ? -0.850 17.706 34.973 1.00 87.19 79 LEU A O 1
ATOM 646 N N . ALA A 1 80 ? -1.573 17.380 32.869 1.00 84.81 80 ALA A N 1
ATOM 647 C CA . ALA A 1 80 ? -0.611 18.287 32.247 1.00 84.81 80 ALA A CA 1
ATOM 648 C C . ALA A 1 80 ? -0.818 19.738 32.713 1.00 84.81 80 ALA A C 1
ATOM 650 O O . ALA A 1 80 ? 0.152 20.416 33.058 1.00 84.81 80 ALA A O 1
ATOM 651 N N . GLY A 1 81 ? -2.070 20.196 32.814 1.00 85.69 81 GLY A N 1
ATOM 652 C CA . GLY A 1 81 ? -2.419 21.506 33.370 1.00 85.69 81 GLY A CA 1
ATOM 653 C C . GLY A 1 81 ? -2.026 21.654 34.844 1.00 85.69 81 GLY A C 1
ATOM 654 O O . GLY A 1 81 ? -1.440 22.664 35.238 1.00 85.69 81 GLY A O 1
ATOM 655 N N . LEU A 1 82 ? -2.266 20.625 35.661 1.00 86.62 82 LEU A N 1
ATOM 656 C CA . LEU A 1 82 ? -1.857 20.590 37.065 1.00 86.62 82 LEU A CA 1
ATOM 657 C C . LEU A 1 82 ? -0.328 20.624 37.205 1.00 86.62 82 LEU A C 1
ATOM 659 O O . LEU A 1 82 ? 0.201 21.388 38.013 1.00 86.62 82 LEU A O 1
ATOM 663 N N . ALA A 1 83 ? 0.389 19.840 36.396 1.00 85.31 83 ALA A N 1
ATOM 664 C CA . ALA A 1 83 ? 1.847 19.836 36.361 1.00 85.31 83 ALA A CA 1
ATOM 665 C C . ALA A 1 83 ? 2.398 21.205 35.943 1.00 85.31 83 ALA A C 1
ATOM 667 O O . ALA A 1 83 ? 3.287 21.736 36.608 1.00 85.31 83 ALA A O 1
ATOM 668 N N . ALA A 1 84 ? 1.826 21.819 34.906 1.00 85.06 84 ALA A N 1
ATOM 669 C CA . ALA A 1 84 ? 2.185 23.161 34.466 1.00 85.06 84 ALA A CA 1
ATOM 670 C C . ALA A 1 84 ? 1.954 24.214 35.560 1.00 85.06 84 ALA A C 1
ATOM 672 O O . ALA A 1 84 ? 2.780 25.111 35.718 1.00 85.06 84 ALA A O 1
ATOM 673 N N . SER A 1 85 ? 0.898 24.063 36.368 1.00 83.50 85 SER A N 1
ATOM 674 C CA . SER A 1 85 ? 0.613 24.955 37.499 1.00 83.50 85 SER A CA 1
ATOM 675 C C . SER A 1 85 ? 1.602 24.825 38.663 1.00 83.50 85 SER A C 1
ATOM 677 O O . SER A 1 85 ? 1.866 25.785 39.390 1.00 83.50 85 SER A O 1
ATOM 679 N N . VAL A 1 86 ? 2.204 23.646 38.834 1.00 82.81 86 VAL A N 1
ATOM 680 C CA . VAL A 1 86 ? 3.305 23.445 39.787 1.00 82.81 86 VAL A CA 1
ATOM 681 C C . VAL A 1 86 ? 4.623 23.974 39.213 1.00 82.81 86 VAL A C 1
ATOM 683 O O . VAL A 1 86 ? 5.383 24.630 39.928 1.00 82.81 86 VAL A O 1
ATOM 686 N N . ILE A 1 87 ? 4.890 23.719 37.928 1.00 82.38 87 ILE A N 1
ATOM 687 C CA . ILE A 1 87 ? 6.111 24.147 37.228 1.00 82.38 87 ILE A CA 1
ATOM 688 C C . ILE A 1 87 ? 6.181 25.670 37.119 1.00 82.38 87 ILE A C 1
ATOM 690 O O . ILE A 1 87 ? 7.256 26.234 37.304 1.00 82.38 87 ILE A O 1
ATOM 694 N N . SER A 1 88 ? 5.053 26.356 36.907 1.00 82.31 88 SER A N 1
ATOM 695 C CA . SER A 1 88 ? 4.997 27.821 36.794 1.00 82.31 88 SER A CA 1
ATOM 696 C C . SER A 1 88 ? 5.549 28.557 38.019 1.00 82.31 88 SER A C 1
ATOM 698 O O . SER A 1 88 ? 5.944 29.720 37.922 1.00 82.31 88 SER A O 1
ATOM 700 N N . ARG A 1 89 ? 5.643 27.860 39.159 1.00 77.38 89 ARG A N 1
ATOM 701 C CA . ARG A 1 89 ? 6.139 28.369 40.444 1.00 77.38 89 ARG A CA 1
ATOM 702 C C . ARG A 1 89 ? 7.613 28.076 40.699 1.00 77.38 89 ARG A C 1
ATOM 704 O O . ARG A 1 89 ? 8.140 28.480 41.736 1.00 77.38 89 ARG A O 1
ATOM 711 N N . TRP A 1 90 ? 8.289 27.350 39.811 1.00 80.06 90 TRP A N 1
ATOM 712 C CA . TRP A 1 90 ? 9.714 27.079 39.961 1.00 80.06 90 TRP A CA 1
ATOM 713 C C . TRP A 1 90 ? 10.533 28.358 39.777 1.00 80.06 90 TRP A C 1
ATOM 715 O O . TRP A 1 90 ? 10.244 29.198 38.922 1.00 80.06 90 TRP A O 1
ATOM 725 N N . ARG A 1 91 ? 11.571 28.503 40.608 1.00 69.75 91 ARG A N 1
ATOM 726 C CA . ARG A 1 91 ? 12.484 29.651 40.568 1.00 69.75 91 ARG A CA 1
ATOM 727 C C . ARG A 1 91 ? 13.242 29.676 39.234 1.00 69.75 91 ARG A C 1
ATOM 729 O O . ARG A 1 91 ? 13.487 28.624 38.644 1.00 69.75 91 ARG A O 1
ATOM 736 N N . SER A 1 92 ? 13.616 30.870 38.774 1.00 69.88 92 SER A N 1
ATOM 737 C CA . SER A 1 92 ? 14.457 31.040 37.585 1.00 69.88 92 SER A CA 1
ATOM 738 C C . SER A 1 92 ? 15.786 30.291 37.727 1.00 69.88 92 SER A C 1
ATOM 740 O O . SER A 1 92 ? 16.338 30.176 38.824 1.00 69.88 92 SER A O 1
ATOM 742 N N . ASN A 1 93 ? 16.277 29.763 36.609 1.00 78.81 93 ASN A N 1
ATOM 743 C CA . ASN A 1 93 ? 17.569 29.091 36.492 1.00 78.81 93 ASN A CA 1
ATOM 744 C C . ASN A 1 93 ? 18.354 29.694 35.314 1.00 78.81 93 ASN A C 1
ATOM 746 O O . ASN A 1 93 ? 17.803 30.495 34.558 1.00 78.81 93 ASN A O 1
ATOM 750 N N . ASP A 1 94 ? 19.621 29.312 35.146 1.00 71.00 94 ASP A N 1
ATOM 751 C CA . ASP A 1 94 ? 20.509 29.907 34.131 1.00 71.00 94 ASP A CA 1
ATOM 752 C C . ASP A 1 94 ? 19.994 29.740 32.689 1.00 71.00 94 ASP A C 1
ATOM 754 O O . ASP A 1 94 ? 20.318 30.541 31.817 1.00 71.00 94 ASP A O 1
ATOM 758 N N . SER A 1 95 ? 19.146 28.736 32.439 1.00 72.19 95 SER A N 1
ATOM 759 C CA . SER A 1 95 ? 18.507 28.496 31.139 1.00 72.19 95 SER A CA 1
ATOM 760 C C . SER A 1 95 ? 17.214 29.301 30.925 1.00 72.19 95 SER A C 1
ATOM 762 O O . SER A 1 95 ? 16.870 29.598 29.785 1.00 72.19 95 SER A O 1
ATOM 764 N N . PHE A 1 96 ? 16.495 29.670 31.992 1.00 75.25 96 PHE A N 1
ATOM 765 C CA . PHE A 1 96 ? 15.224 30.402 31.943 1.00 75.25 96 PHE A CA 1
ATOM 766 C C . PHE A 1 96 ? 15.251 31.614 32.880 1.00 75.25 96 PHE A C 1
ATOM 768 O O . PHE A 1 96 ? 14.741 31.586 34.006 1.00 75.25 96 PHE A O 1
ATOM 775 N N . SER A 1 97 ? 15.800 32.723 32.378 1.00 72.06 97 SER A N 1
ATOM 776 C CA . SER A 1 97 ? 16.015 33.959 33.145 1.00 72.06 97 SER A CA 1
ATOM 777 C C . SER A 1 97 ? 14.719 34.604 33.666 1.00 72.06 97 SER A C 1
ATOM 779 O O . SER A 1 97 ? 14.737 35.241 34.716 1.00 72.06 97 SER A O 1
ATOM 781 N N . TYR A 1 98 ? 13.586 34.400 32.981 1.00 70.56 98 TYR A N 1
ATOM 782 C CA . TYR A 1 98 ? 12.257 34.899 33.381 1.00 70.56 98 TYR A CA 1
ATOM 783 C C . TYR A 1 98 ? 11.424 33.889 34.202 1.00 70.56 98 TYR A C 1
ATOM 785 O O . TYR A 1 98 ? 10.284 34.183 34.559 1.00 70.56 98 TYR A O 1
ATOM 793 N N . GLY A 1 99 ? 11.969 32.705 34.513 1.00 79.06 99 GLY A N 1
ATOM 794 C CA . GLY A 1 99 ? 11.235 31.625 35.182 1.00 79.06 99 GLY A CA 1
ATOM 795 C C . GLY A 1 99 ? 10.191 30.942 34.286 1.00 79.06 99 GLY A C 1
ATOM 796 O O . GLY A 1 99 ? 10.155 31.142 33.073 1.00 79.06 99 GLY A O 1
ATOM 797 N N . TYR A 1 100 ? 9.327 30.122 34.890 1.00 81.56 100 TYR A N 1
ATOM 798 C CA . TYR A 1 100 ? 8.408 29.218 34.178 1.00 81.56 100 TYR A CA 1
ATOM 799 C C . TYR A 1 100 ? 6.959 29.723 34.101 1.00 81.56 100 TYR A C 1
ATOM 801 O O . TYR A 1 100 ? 6.042 28.962 33.808 1.00 81.56 100 TYR A O 1
ATOM 809 N N . VAL A 1 101 ? 6.730 31.018 34.328 1.00 76.19 101 VAL A N 1
ATOM 810 C CA . VAL A 1 101 ? 5.387 31.616 34.478 1.00 76.19 101 VAL A CA 1
ATOM 811 C C . VAL A 1 101 ? 4.457 31.332 33.284 1.00 76.19 101 VAL A C 1
ATOM 813 O O . VAL A 1 101 ? 3.251 31.190 33.456 1.00 76.19 101 VAL A O 1
ATOM 816 N N . ARG A 1 102 ? 5.003 31.193 32.068 1.00 82.19 102 ARG A N 1
ATOM 817 C CA . ARG A 1 102 ? 4.228 30.917 30.841 1.00 82.19 102 ARG A CA 1
ATOM 818 C C . ARG A 1 102 ? 3.854 29.441 30.640 1.00 82.19 102 ARG A C 1
ATOM 820 O O . ARG A 1 102 ? 3.148 29.138 29.682 1.00 82.19 102 ARG A O 1
ATOM 827 N N . ALA A 1 103 ? 4.302 28.535 31.512 1.00 81.31 103 ALA A N 1
ATOM 828 C CA . ALA A 1 103 ? 4.025 27.103 31.394 1.00 81.31 103 ALA A CA 1
ATOM 829 C C . ALA A 1 103 ? 2.519 26.794 31.432 1.00 81.31 103 ALA A C 1
ATOM 831 O O . ALA A 1 103 ? 2.058 25.964 30.656 1.00 81.31 103 ALA A O 1
ATOM 832 N N . GLU A 1 104 ? 1.742 27.497 32.266 1.00 80.62 104 GLU A N 1
ATOM 833 C CA . GLU A 1 104 ? 0.279 27.333 32.324 1.00 80.62 104 GLU A CA 1
ATOM 834 C C . GLU A 1 104 ? -0.399 27.727 31.005 1.00 80.62 104 GLU A C 1
ATOM 836 O O . GLU A 1 104 ? -1.268 27.006 30.521 1.00 80.62 104 GLU A O 1
ATOM 841 N N . VAL A 1 105 ? 0.031 28.832 30.383 1.00 85.12 105 VAL A N 1
ATOM 842 C CA . VAL A 1 105 ? -0.521 29.296 29.097 1.00 85.12 105 VAL A CA 1
ATOM 843 C C . VAL A 1 105 ? -0.202 28.302 27.982 1.00 85.12 105 VAL A C 1
ATOM 845 O O . VAL A 1 105 ? -1.075 27.979 27.182 1.00 85.12 105 VAL A O 1
ATOM 848 N N . LEU A 1 106 ? 1.028 27.779 27.946 1.00 83.50 106 LEU A N 1
ATOM 849 C CA . LEU A 1 106 ? 1.431 26.776 26.961 1.00 83.50 106 LEU A CA 1
ATOM 850 C C . LEU A 1 106 ? 0.659 25.463 27.143 1.00 83.50 106 LEU A C 1
ATOM 852 O O . LEU A 1 106 ? 0.184 24.902 26.161 1.00 83.50 106 LEU A O 1
ATOM 856 N N . ALA A 1 107 ? 0.490 24.999 28.383 1.00 81.69 107 ALA A N 1
ATOM 857 C CA . ALA A 1 107 ? -0.288 23.799 28.677 1.00 81.69 107 ALA A CA 1
ATOM 858 C C . ALA A 1 107 ? -1.765 23.969 28.295 1.00 81.69 107 ALA A C 1
ATOM 860 O O . ALA A 1 107 ? -2.340 23.075 27.681 1.00 81.69 107 ALA A O 1
ATOM 861 N N . GLY A 1 108 ? -2.359 25.132 28.586 1.00 83.62 108 GLY A N 1
ATOM 862 C CA . GLY A 1 108 ? -3.716 25.465 28.153 1.00 83.62 108 GLY A CA 1
ATOM 863 C C . GLY A 1 108 ? -3.860 25.507 26.629 1.00 83.62 108 GLY A C 1
ATOM 864 O O . GLY A 1 108 ? -4.835 24.986 26.097 1.00 83.62 108 GLY A O 1
ATOM 865 N N . PHE A 1 109 ? -2.874 26.063 25.920 1.00 84.69 109 PHE A N 1
ATOM 866 C CA . PHE A 1 109 ? -2.857 26.105 24.456 1.00 84.69 109 PHE A CA 1
ATOM 867 C C . PHE A 1 109 ? -2.750 24.708 23.829 1.00 84.69 109 PHE A C 1
ATOM 869 O O . PHE A 1 109 ? -3.545 24.367 22.957 1.00 84.69 109 PHE A O 1
ATOM 876 N N . VAL A 1 110 ? -1.807 23.883 24.299 1.00 82.81 110 VAL A N 1
ATOM 877 C CA . VAL A 1 110 ? -1.640 22.497 23.829 1.00 82.81 110 VAL A CA 1
ATOM 878 C C . VAL A 1 110 ? -2.896 21.678 24.114 1.00 82.81 110 VAL A C 1
ATOM 880 O O . VAL A 1 110 ? -3.350 20.945 23.240 1.00 82.81 110 VAL A O 1
ATOM 883 N N . ASN A 1 111 ? -3.501 21.849 25.292 1.00 82.81 111 ASN A N 1
ATOM 884 C CA . ASN A 1 111 ? -4.765 21.199 25.613 1.00 82.81 111 ASN A CA 1
ATOM 885 C C . ASN A 1 111 ? -5.903 21.656 24.685 1.00 82.81 111 ASN A C 1
ATOM 887 O O . ASN A 1 111 ? -6.666 20.836 24.192 1.00 82.81 111 ASN A O 1
ATOM 891 N N . GLY A 1 112 ? -5.998 22.955 24.394 1.00 83.56 112 GLY A N 1
ATOM 892 C CA . GLY A 1 112 ? -6.990 23.481 23.456 1.00 83.56 112 GLY A CA 1
ATOM 893 C C . GLY A 1 112 ? -6.857 22.881 22.052 1.00 83.56 112 GLY A C 1
ATOM 894 O O . GLY A 1 112 ? -7.858 22.483 21.464 1.00 83.56 112 GLY A O 1
ATOM 895 N N . LEU A 1 113 ? -5.629 22.755 21.536 1.00 84.69 113 LEU A N 1
ATOM 896 C CA . LEU A 1 113 ? -5.374 22.073 20.262 1.00 84.69 113 LEU A CA 1
ATOM 897 C C . LEU A 1 113 ? -5.769 20.593 20.311 1.00 84.69 113 LEU A C 1
ATOM 899 O O . LEU A 1 113 ? -6.362 20.091 19.360 1.00 84.69 113 LEU A O 1
ATOM 903 N N . PHE A 1 114 ? -5.469 19.914 21.420 1.00 78.69 114 PHE A N 1
ATOM 904 C CA . PHE A 1 114 ? -5.834 18.515 21.617 1.00 78.69 114 PHE A CA 1
ATOM 905 C C . PHE A 1 114 ? -7.356 18.317 21.628 1.00 78.69 114 PHE A C 1
ATOM 907 O O . PHE A 1 114 ? -7.856 17.452 20.921 1.00 78.69 114 PHE A O 1
ATOM 914 N N . LEU A 1 115 ? -8.105 19.166 22.339 1.00 79.81 115 LEU A N 1
ATOM 915 C CA . LEU A 1 115 ? -9.570 19.108 22.369 1.00 79.81 115 LEU A CA 1
ATOM 916 C C . LEU A 1 115 ? -10.196 19.354 20.991 1.00 79.81 115 LEU A C 1
ATOM 918 O O . LEU A 1 115 ? -11.139 18.663 20.626 1.00 79.81 115 LEU A O 1
ATOM 922 N N . ILE A 1 116 ? -9.666 20.302 20.209 1.00 84.50 116 ILE A N 1
ATOM 923 C CA . ILE A 1 116 ? -10.137 20.546 18.834 1.00 84.50 116 ILE A CA 1
ATOM 924 C C . ILE A 1 116 ? -9.885 19.320 17.952 1.00 84.50 116 ILE A C 1
ATOM 926 O O . ILE A 1 116 ? -10.766 18.921 17.195 1.00 84.50 116 ILE A O 1
ATOM 930 N N . PHE A 1 117 ? -8.700 18.715 18.060 1.00 80.25 117 PHE A N 1
ATOM 931 C CA . PHE A 1 117 ? -8.353 17.506 17.318 1.00 80.25 117 PHE A CA 1
ATOM 932 C C . PHE A 1 117 ? -9.284 16.336 17.670 1.00 80.25 117 PHE A C 1
ATOM 934 O O . PHE A 1 117 ? -9.857 15.721 16.773 1.00 80.25 117 PHE A O 1
ATOM 941 N N . THR A 1 118 ? -9.493 16.074 18.962 1.00 74.38 118 THR A N 1
ATOM 942 C CA . THR A 1 118 ? -10.383 15.004 19.433 1.00 74.38 118 THR A CA 1
ATOM 943 C C . THR A 1 118 ? -11.833 15.252 19.019 1.00 74.38 118 THR A C 1
ATOM 945 O O . THR A 1 118 ? -12.485 14.341 18.520 1.00 74.38 118 THR A O 1
ATOM 948 N N . ALA A 1 119 ? -12.333 16.484 19.154 1.00 79.12 119 ALA A N 1
ATOM 949 C CA . ALA A 1 119 ? -13.690 16.833 18.740 1.00 79.12 119 ALA A CA 1
ATOM 950 C C . ALA A 1 119 ? -13.902 16.645 17.231 1.00 79.12 119 ALA A C 1
ATOM 952 O O . ALA A 1 119 ? -14.943 16.140 16.822 1.00 79.12 119 ALA A O 1
ATOM 953 N N . PHE A 1 120 ? -12.918 17.019 16.404 1.00 83.19 120 PHE A N 1
ATOM 954 C CA . PHE A 1 120 ? -12.973 16.786 14.961 1.00 83.19 120 PHE A CA 1
ATOM 955 C C . PHE A 1 120 ? -13.004 15.290 14.625 1.00 83.19 120 PHE A C 1
ATOM 957 O O . PHE A 1 120 ? -13.783 14.881 13.770 1.00 83.19 120 PHE A O 1
ATOM 964 N N . PHE A 1 121 ? -12.194 14.481 15.313 1.00 76.62 121 PHE A N 1
ATOM 965 C CA . PHE A 1 121 ? -12.155 13.034 15.112 1.00 76.62 121 PHE A CA 1
ATOM 966 C C . PHE A 1 121 ? -13.506 12.377 15.435 1.00 76.62 121 PHE A C 1
ATOM 968 O O . PHE A 1 121 ? -14.077 11.721 14.569 1.00 76.62 121 PHE A O 1
ATOM 975 N N . ILE A 1 122 ? -14.060 12.645 16.625 1.00 76.19 122 ILE A N 1
ATOM 976 C CA . ILE A 1 122 ? -15.368 12.113 17.052 1.00 76.19 122 ILE A CA 1
ATOM 977 C C . ILE A 1 122 ? -16.485 12.587 16.113 1.00 76.19 122 ILE A C 1
ATOM 979 O O . ILE A 1 122 ? -17.372 11.822 15.750 1.00 76.19 122 ILE A O 1
ATOM 983 N N . PHE A 1 123 ? -16.450 13.856 15.696 1.00 78.56 123 PHE A N 1
ATOM 984 C CA . PHE A 1 123 ? -17.433 14.385 14.754 1.00 78.56 123 PHE A CA 1
ATOM 985 C C . PHE A 1 123 ? -17.363 13.681 13.393 1.00 78.56 123 PHE A C 1
ATOM 987 O O . PHE A 1 123 ? -18.404 13.357 12.832 1.00 78.56 123 PHE A O 1
ATOM 994 N N . SER A 1 124 ? -16.158 13.439 12.868 1.00 75.81 124 SER A N 1
ATOM 995 C CA . SER A 1 124 ? -15.973 12.722 11.601 1.00 75.81 124 SER A CA 1
ATOM 996 C C . SER A 1 124 ? -16.545 11.307 11.672 1.00 75.81 124 SER A C 1
ATOM 998 O O . SER A 1 124 ? -17.260 10.903 10.762 1.00 75.81 124 SER A O 1
ATOM 1000 N N . GLU A 1 125 ? -16.276 10.592 12.765 1.00 74.75 125 GLU A N 1
ATOM 1001 C CA . GLU A 1 125 ? -16.799 9.243 13.008 1.00 74.75 125 GLU A CA 1
ATOM 1002 C C . GLU A 1 125 ? -18.334 9.246 13.065 1.00 74.75 125 GLU A C 1
ATOM 1004 O O . GLU A 1 125 ? -18.982 8.517 12.319 1.00 74.75 125 GLU A O 1
ATOM 1009 N N . GLY A 1 126 ? -18.934 10.165 13.829 1.00 78.19 126 GLY A N 1
ATOM 1010 C CA . GLY A 1 126 ? -20.394 10.284 13.910 1.00 78.19 126 GLY A CA 1
ATOM 1011 C C . GLY A 1 126 ? -21.067 10.673 12.586 1.00 78.19 126 GLY A C 1
ATOM 1012 O O . GLY A 1 126 ? -22.184 10.240 12.311 1.00 78.19 126 GLY A O 1
ATOM 1013 N N . VAL A 1 127 ? -20.405 11.470 11.738 1.00 82.75 127 VAL A N 1
ATOM 1014 C CA . VAL A 1 127 ? -20.912 11.794 10.391 1.00 82.75 127 VAL A CA 1
ATOM 1015 C C . VAL A 1 127 ? -20.901 10.566 9.484 1.00 82.75 127 VAL A C 1
ATOM 1017 O O . VAL A 1 127 ? -21.844 10.380 8.714 1.00 82.75 127 VAL A O 1
ATOM 1020 N N . GLU A 1 128 ? -19.864 9.732 9.558 1.00 78.81 128 GLU A N 1
ATOM 1021 C CA . GLU A 1 128 ? -19.803 8.484 8.794 1.00 78.81 128 GLU A CA 1
ATOM 1022 C C . GLU A 1 128 ? -20.889 7.504 9.252 1.00 78.81 128 GLU A C 1
ATOM 1024 O O . GLU A 1 128 ? -21.631 6.984 8.417 1.00 78.81 128 GLU A O 1
ATOM 1029 N N . GLU A 1 129 ? -21.055 7.309 10.560 1.00 83.44 129 GLU A N 1
ATOM 1030 C CA . GLU A 1 129 ? -22.102 6.438 11.108 1.00 83.44 129 GLU A CA 1
ATOM 1031 C C . GLU A 1 129 ? -23.515 6.903 10.737 1.00 83.44 129 GLU A C 1
ATOM 1033 O O . GLU A 1 129 ? -24.351 6.084 10.348 1.00 83.44 129 GLU A O 1
ATOM 1038 N N . GLU A 1 130 ? -23.784 8.213 10.784 1.00 82.88 130 GLU A N 1
ATOM 1039 C CA . GLU A 1 130 ? -25.058 8.792 10.339 1.00 82.88 130 GLU A CA 1
ATOM 1040 C C . GLU A 1 130 ? -25.269 8.583 8.831 1.00 82.88 130 GLU A C 1
ATOM 1042 O O . GLU A 1 130 ? -26.370 8.240 8.398 1.00 82.88 130 GLU A O 1
ATOM 1047 N N . PHE A 1 131 ? -24.217 8.740 8.019 1.00 85.62 131 PHE A N 1
ATOM 1048 C CA . PHE A 1 131 ? -24.292 8.525 6.572 1.00 85.62 131 PHE A CA 1
ATOM 1049 C C . PHE A 1 131 ? -24.646 7.073 6.220 1.00 85.62 131 PHE A C 1
ATOM 1051 O O . PHE A 1 131 ? -25.458 6.837 5.322 1.00 85.62 131 PHE A O 1
ATOM 1058 N N . TYR A 1 132 ? -24.069 6.100 6.930 1.00 84.44 132 TYR A N 1
ATOM 1059 C CA . TYR A 1 132 ? -24.378 4.679 6.739 1.00 84.44 132 TYR A CA 1
ATOM 1060 C C . TYR A 1 132 ? -25.616 4.208 7.520 1.00 84.44 132 TYR A C 1
ATOM 1062 O O . TYR A 1 132 ? -26.135 3.122 7.248 1.00 84.44 132 TYR A O 1
ATOM 1070 N N . GLY A 1 133 ? -26.104 5.002 8.476 1.00 85.75 133 GLY A N 1
ATOM 1071 C CA . GLY A 1 133 ? -27.193 4.646 9.388 1.00 85.75 133 GLY A CA 1
ATOM 1072 C C . GLY A 1 133 ? -26.868 3.446 10.288 1.00 85.75 133 GLY A C 1
ATOM 1073 O O . GLY A 1 133 ? -27.783 2.717 10.693 1.00 85.75 133 GLY A O 1
ATOM 1074 N N . LYS A 1 134 ? -25.578 3.182 10.532 1.00 84.94 134 LYS A N 1
ATOM 1075 C CA . LYS A 1 134 ? -25.050 2.010 11.248 1.00 84.94 134 LYS A CA 1
ATOM 1076 C C . LYS A 1 134 ? -23.756 2.367 11.980 1.00 84.94 134 LYS A C 1
ATOM 1078 O O . LYS A 1 134 ? -22.968 3.152 11.469 1.00 84.94 134 LYS A O 1
ATOM 1083 N N . GLU A 1 135 ? -23.547 1.731 13.132 1.00 81.31 135 GLU A N 1
ATOM 1084 C CA . GLU A 1 135 ? -22.288 1.792 13.886 1.00 81.31 135 GLU A CA 1
ATOM 1085 C C . GLU A 1 135 ? -21.142 1.197 13.056 1.00 81.31 135 GLU A C 1
ATOM 1087 O O . GLU A 1 135 ? -21.309 0.145 12.422 1.00 81.31 135 GLU A O 1
ATOM 1092 N N . LEU A 1 136 ? -19.990 1.868 13.054 1.00 83.38 136 LEU A N 1
ATOM 1093 C CA . LEU A 1 136 ? -18.800 1.436 12.326 1.00 83.38 136 LEU A CA 1
ATOM 1094 C C . LEU A 1 136 ? -17.751 0.898 13.298 1.00 83.38 136 LEU A C 1
ATOM 1096 O O . LEU A 1 136 ? -17.153 1.627 14.080 1.00 83.38 136 LEU A O 1
ATOM 1100 N N . LEU A 1 137 ? -17.464 -0.399 13.202 1.00 84.06 137 LEU A N 1
ATOM 1101 C CA . LEU A 1 137 ? -16.423 -1.035 14.005 1.00 84.06 137 LEU A CA 1
ATOM 1102 C C . LEU A 1 137 ? -15.103 -1.054 13.231 1.00 84.06 137 LEU A C 1
ATOM 1104 O O . LEU A 1 137 ? -14.961 -1.757 12.227 1.00 84.06 137 LEU A O 1
ATOM 1108 N N . LEU A 1 138 ? -14.113 -0.297 13.710 1.00 83.25 138 LEU A N 1
ATOM 1109 C CA . LEU A 1 138 ? -12.783 -0.276 13.107 1.00 83.25 138 LEU A CA 1
ATOM 1110 C C . LEU A 1 138 ? -12.054 -1.610 13.342 1.00 83.25 138 LEU A C 1
ATOM 1112 O O . LEU A 1 138 ? -11.532 -1.870 14.427 1.00 83.25 138 LEU A O 1
ATOM 1116 N N . ALA A 1 139 ? -11.957 -2.426 12.294 1.00 83.44 139 ALA A N 1
ATOM 1117 C CA . ALA A 1 139 ? -11.206 -3.676 12.313 1.00 83.44 139 ALA A CA 1
ATOM 1118 C C . ALA A 1 139 ? -9.724 -3.426 12.002 1.00 83.44 139 ALA A C 1
ATOM 1120 O O . ALA A 1 139 ? -9.349 -3.106 10.871 1.00 83.44 139 ALA A O 1
ATOM 1121 N N . ASP A 1 140 ? -8.861 -3.562 13.008 1.00 79.25 140 ASP A N 1
ATOM 1122 C CA . ASP A 1 140 ? -7.419 -3.458 12.807 1.00 79.25 140 ASP A CA 1
ATOM 1123 C C . ASP A 1 140 ? -6.769 -4.787 12.409 1.00 79.25 140 ASP A C 1
ATOM 1125 O O . ASP A 1 140 ? -7.413 -5.830 12.320 1.00 79.25 140 ASP A O 1
ATOM 1129 N N . ARG A 1 141 ? -5.468 -4.739 12.108 1.00 76.94 141 ARG A N 1
ATOM 1130 C CA . ARG A 1 141 ? -4.738 -5.894 11.583 1.00 76.94 141 ARG A CA 1
ATOM 1131 C C . ARG A 1 141 ? -4.791 -7.103 12.518 1.00 76.94 141 ARG A C 1
ATOM 1133 O O . ARG A 1 141 ? -4.947 -8.219 12.033 1.00 76.94 141 ARG A O 1
ATOM 1140 N N . ASP A 1 142 ? -4.686 -6.882 13.827 1.00 78.44 142 ASP A N 1
ATOM 1141 C CA . ASP A 1 142 ? -4.731 -7.963 14.812 1.00 78.44 142 ASP A CA 1
ATOM 1142 C C . ASP A 1 142 ? -6.125 -8.599 14.838 1.00 78.44 142 ASP A C 1
ATOM 1144 O O . ASP A 1 142 ? -6.240 -9.826 14.814 1.00 78.44 142 ASP A O 1
ATOM 1148 N N . MET A 1 143 ? -7.185 -7.784 14.792 1.00 81.12 143 MET A N 1
ATOM 1149 C CA . MET A 1 143 ? -8.554 -8.285 14.660 1.00 81.12 143 MET A CA 1
ATOM 1150 C C . MET A 1 143 ? -8.750 -9.074 13.358 1.00 81.12 143 MET A C 1
ATOM 1152 O O . MET A 1 143 ? -9.332 -10.147 13.385 1.00 81.12 143 MET A O 1
ATOM 1156 N N . VAL A 1 144 ? -8.237 -8.605 12.221 1.00 83.31 144 VAL A N 1
ATOM 1157 C CA . VAL A 1 144 ? -8.453 -9.279 10.928 1.00 83.31 144 VAL A CA 1
ATOM 1158 C C . VAL A 1 144 ? -7.638 -10.569 10.789 1.00 83.31 144 VAL A C 1
ATOM 1160 O O . VAL A 1 144 ? -8.132 -11.545 10.231 1.00 83.31 144 VAL A O 1
ATOM 1163 N N . GLU A 1 145 ? -6.392 -10.601 11.267 1.00 78.81 145 GLU A N 1
ATOM 1164 C CA . GLU A 1 145 ? -5.509 -11.764 11.094 1.00 78.81 145 GLU A CA 1
ATOM 1165 C C . GLU A 1 145 ? -5.674 -12.804 12.219 1.00 78.81 145 GLU A C 1
ATOM 1167 O O . GLU A 1 145 ? -5.669 -14.012 11.958 1.00 78.81 145 GLU A O 1
ATOM 1172 N N . GLN A 1 146 ? -5.835 -12.359 13.470 1.00 79.56 146 GLN A N 1
ATOM 1173 C CA . GLN A 1 146 ? -5.895 -13.236 14.648 1.00 79.56 146 GLN A CA 1
ATOM 1174 C C . GLN A 1 146 ? -7.303 -13.319 15.245 1.00 79.56 146 GLN A C 1
ATOM 1176 O O . GLN A 1 146 ? -7.727 -14.404 15.635 1.00 79.56 146 GLN A O 1
ATOM 1181 N N . GLY A 1 147 ? -8.025 -12.199 15.290 1.00 81.94 147 GLY A N 1
ATOM 1182 C CA . GLY A 1 147 ? -9.363 -12.079 15.882 1.00 81.94 147 GLY A CA 1
ATOM 1183 C C . GLY A 1 147 ? -10.526 -12.230 14.898 1.00 81.94 147 GLY A C 1
ATOM 1184 O O . GLY A 1 147 ? -11.615 -11.748 15.184 1.00 81.94 147 GLY A O 1
ATOM 1185 N N . ALA A 1 148 ? -10.321 -12.851 13.730 1.00 82.06 148 ALA A N 1
ATOM 1186 C CA . ALA A 1 148 ? -11.340 -12.896 12.674 1.00 82.06 148 ALA A CA 1
ATOM 1187 C C . ALA A 1 148 ? -12.659 -13.544 13.129 1.00 82.06 148 ALA A C 1
ATOM 1189 O O . ALA A 1 148 ? -13.716 -13.263 12.567 1.00 82.06 148 ALA A O 1
ATOM 1190 N N . ASP A 1 149 ? -12.597 -14.389 14.157 1.00 84.19 149 ASP A N 1
ATOM 1191 C CA . ASP A 1 149 ? -13.762 -15.029 14.759 1.00 84.19 149 ASP A CA 1
ATOM 1192 C C . ASP A 1 149 ? -14.719 -14.002 15.386 1.00 84.19 149 ASP A C 1
ATOM 1194 O O . ASP A 1 149 ? -15.921 -14.240 15.393 1.00 84.19 149 ASP A O 1
ATOM 1198 N N . ASP A 1 150 ? -14.224 -12.842 15.837 1.00 85.31 150 ASP A N 1
ATOM 1199 C CA . ASP A 1 150 ? -15.062 -11.747 16.339 1.00 85.31 150 ASP A CA 1
ATOM 1200 C C . ASP A 1 150 ? -15.833 -11.057 15.204 1.00 85.31 150 ASP A C 1
ATOM 1202 O O . ASP A 1 150 ? -16.978 -10.658 15.398 1.00 85.31 150 ASP A O 1
ATOM 1206 N N . ILE A 1 151 ? -15.237 -10.959 14.008 1.00 86.31 151 ILE A N 1
ATOM 1207 C CA . ILE A 1 151 ? -15.897 -10.411 12.808 1.00 86.31 151 ILE A CA 1
ATOM 1208 C C . ILE A 1 151 ? -16.975 -11.379 12.308 1.00 86.31 151 ILE A C 1
ATOM 1210 O O . ILE A 1 151 ? -18.036 -10.963 11.856 1.00 86.31 151 ILE A O 1
ATOM 1214 N N . LEU A 1 152 ? -16.694 -12.681 12.367 1.00 87.44 152 LEU A N 1
ATOM 1215 C CA . LEU A 1 152 ? -17.603 -13.733 11.905 1.00 87.44 152 LEU A CA 1
ATOM 1216 C C . LEU A 1 152 ? -18.646 -14.135 12.954 1.00 87.44 152 LEU A C 1
ATOM 1218 O O . LEU A 1 152 ? -19.547 -14.923 12.657 1.00 87.44 152 LEU A O 1
ATOM 1222 N N . LYS A 1 153 ? -18.530 -13.620 14.177 1.00 86.69 153 LYS A N 1
ATOM 1223 C CA . LYS A 1 153 ? -19.444 -13.924 15.268 1.00 86.69 153 LYS A CA 1
ATOM 1224 C C . LYS A 1 153 ? -20.860 -13.483 14.908 1.00 86.69 153 LYS A C 1
ATOM 1226 O O . LYS A 1 153 ? -21.077 -12.352 14.492 1.00 86.69 153 LYS A O 1
ATOM 1231 N N . ASP A 1 154 ? -21.816 -14.390 15.092 1.00 85.69 154 ASP A N 1
ATOM 1232 C CA . ASP A 1 154 ? -23.239 -14.180 14.802 1.00 85.69 154 ASP A CA 1
ATOM 1233 C C . ASP A 1 154 ? -23.538 -13.842 13.320 1.00 85.69 154 ASP A C 1
ATOM 1235 O O . ASP A 1 154 ? -24.673 -13.502 12.975 1.00 85.69 154 ASP A O 1
ATOM 1239 N N . ALA A 1 155 ? -22.558 -13.971 12.412 1.00 88.44 155 ALA A N 1
ATOM 1240 C CA . ALA A 1 155 ? -22.734 -13.713 10.980 1.00 88.44 155 ALA A CA 1
ATOM 1241 C C . ALA A 1 155 ? -23.568 -14.801 10.270 1.00 88.44 155 ALA A C 1
ATOM 1243 O O . ALA A 1 155 ? -23.964 -14.642 9.118 1.00 88.44 155 ALA A O 1
ATOM 1244 N N . ASP A 1 156 ? -23.854 -15.916 10.949 1.00 86.06 156 ASP A N 1
ATOM 1245 C CA . ASP A 1 156 ? -24.802 -16.945 10.515 1.00 86.06 156 ASP A CA 1
ATOM 1246 C C . ASP A 1 156 ? -26.269 -16.535 10.735 1.00 86.06 156 ASP A C 1
ATOM 1248 O O . ASP A 1 156 ? -27.164 -17.041 10.054 1.00 86.06 156 ASP A O 1
ATOM 1252 N N . VAL A 1 157 ? -26.519 -15.609 11.665 1.00 90.69 157 VAL A N 1
ATOM 1253 C CA . VAL A 1 157 ? -27.862 -15.137 12.041 1.00 90.69 157 VAL A CA 1
ATOM 1254 C C . VAL A 1 157 ? -28.096 -13.650 11.767 1.00 90.69 157 VAL A C 1
ATOM 1256 O O . VAL A 1 157 ? -29.251 -13.221 11.712 1.00 90.69 157 VAL A O 1
ATOM 1259 N N . THR A 1 158 ? -27.038 -12.860 11.579 1.00 89.00 158 THR A N 1
ATOM 1260 C CA . THR A 1 158 ? -27.099 -11.416 11.318 1.00 89.00 158 THR A CA 1
ATOM 1261 C C . THR A 1 158 ? -26.260 -11.019 10.109 1.00 89.00 158 THR A C 1
ATOM 1263 O O . THR A 1 158 ? -25.225 -11.616 9.829 1.00 89.00 158 THR A O 1
ATOM 1266 N N . ASP A 1 159 ? -26.708 -9.987 9.390 1.00 89.62 159 ASP A N 1
ATOM 1267 C CA . ASP A 1 159 ? -25.961 -9.446 8.256 1.00 89.62 159 ASP A CA 1
ATOM 1268 C C . ASP A 1 159 ? -24.763 -8.622 8.756 1.00 89.62 159 ASP A C 1
ATOM 1270 O O . ASP A 1 159 ? -24.937 -7.546 9.335 1.00 89.62 159 ASP A O 1
ATOM 1274 N N . VAL A 1 160 ? -23.549 -9.108 8.488 1.00 90.50 160 VAL A N 1
ATOM 1275 C CA . VAL A 1 160 ? -22.285 -8.427 8.806 1.00 90.50 160 VAL A CA 1
ATOM 1276 C C . VAL A 1 160 ? -21.607 -7.960 7.517 1.00 90.50 160 VAL A C 1
ATOM 1278 O O . VAL A 1 160 ? -21.487 -8.717 6.552 1.00 90.50 160 VAL A O 1
ATOM 1281 N N . ALA A 1 161 ? -21.137 -6.710 7.495 1.00 91.25 161 ALA A N 1
ATOM 1282 C CA . ALA A 1 161 ? -20.392 -6.140 6.375 1.00 91.25 161 ALA A CA 1
ATOM 1283 C C . ALA A 1 161 ? -18.947 -5.832 6.789 1.00 91.25 161 ALA A C 1
ATOM 1285 O O . ALA A 1 161 ? -18.711 -5.068 7.719 1.00 91.25 161 ALA A O 1
ATOM 1286 N N . PHE A 1 162 ? -17.982 -6.397 6.061 1.00 91.31 162 PHE A N 1
ATOM 1287 C CA . PHE A 1 162 ? -16.560 -6.101 6.229 1.00 91.31 162 PHE A CA 1
ATOM 1288 C C . PHE A 1 162 ? -16.081 -5.215 5.075 1.00 91.31 162 PHE A C 1
ATOM 1290 O O . PHE A 1 162 ? -16.006 -5.660 3.927 1.00 91.31 162 PHE A O 1
ATOM 1297 N N . LEU A 1 163 ? -15.811 -3.944 5.377 1.00 90.75 163 LEU A N 1
ATOM 1298 C CA . LEU A 1 163 ? -15.407 -2.939 4.395 1.00 90.75 163 LEU A CA 1
ATOM 1299 C C . LEU A 1 163 ? -13.883 -2.880 4.287 1.00 90.75 163 LEU A C 1
ATOM 1301 O O . LEU A 1 163 ? -13.177 -2.816 5.289 1.00 90.75 163 LEU A O 1
ATOM 1305 N N . VAL A 1 164 ? -13.380 -2.872 3.055 1.00 91.00 164 VAL A N 1
ATOM 1306 C CA . VAL A 1 164 ? -11.946 -2.846 2.751 1.00 91.00 164 VAL A CA 1
ATOM 1307 C C . VAL A 1 164 ? -11.657 -1.805 1.683 1.00 91.00 164 VAL A C 1
ATOM 1309 O O . VAL A 1 164 ? -12.490 -1.530 0.819 1.00 91.00 164 VAL A O 1
ATOM 1312 N N . VAL A 1 165 ? -10.463 -1.217 1.736 1.00 90.38 165 VAL A N 1
ATOM 1313 C CA . VAL A 1 165 ? -10.022 -0.259 0.719 1.00 90.38 165 VAL A CA 1
ATOM 1314 C C . VAL A 1 165 ? -9.714 -1.002 -0.580 1.00 90.38 165 VAL A C 1
ATOM 1316 O O . VAL A 1 165 ? -8.928 -1.948 -0.595 1.00 90.38 165 VAL A O 1
ATOM 1319 N N . GLY A 1 166 ? -10.294 -0.530 -1.683 1.00 92.50 166 GLY A N 1
ATOM 1320 C CA . GLY A 1 166 ? -10.121 -1.132 -3.002 1.00 92.50 166 GLY A CA 1
ATOM 1321 C C . GLY A 1 166 ? -10.965 -2.393 -3.177 1.00 92.50 166 GLY A C 1
ATOM 1322 O O . GLY A 1 166 ? -12.126 -2.431 -2.774 1.00 92.50 166 GLY A O 1
ATOM 1323 N N . ASP A 1 167 ? -10.391 -3.418 -3.803 1.00 94.38 167 ASP A N 1
ATOM 1324 C CA . ASP A 1 167 ? -11.064 -4.697 -4.030 1.00 94.38 167 ASP A CA 1
ATOM 1325 C C . ASP A 1 167 ? -10.671 -5.734 -2.962 1.00 94.38 167 ASP A C 1
ATOM 1327 O O . ASP A 1 167 ? -9.473 -5.884 -2.686 1.00 94.38 167 ASP A O 1
ATOM 1331 N N . PRO A 1 168 ? -11.630 -6.517 -2.424 1.00 92.31 168 PRO A N 1
ATOM 1332 C CA . PRO A 1 168 ? -11.357 -7.526 -1.406 1.00 92.31 168 PRO A CA 1
ATOM 1333 C C . PRO A 1 168 ? -10.290 -8.558 -1.758 1.00 92.31 168 PRO A C 1
ATOM 1335 O O . PRO A 1 168 ? -9.716 -9.121 -0.834 1.00 92.31 168 PRO A O 1
ATOM 1338 N N . PHE A 1 169 ? -9.990 -8.799 -3.037 1.00 92.25 169 PHE A N 1
A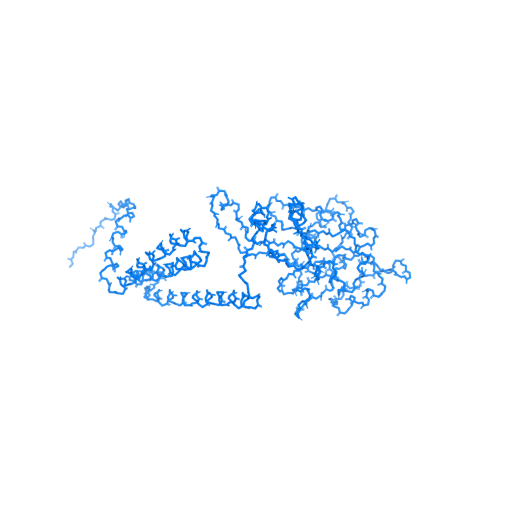TOM 1339 C CA . PHE A 1 169 ? -8.989 -9.777 -3.477 1.00 92.25 169 PHE A CA 1
ATOM 1340 C C . PHE A 1 169 ? -7.861 -9.171 -4.319 1.00 92.25 169 PHE A C 1
ATOM 1342 O O . PHE A 1 169 ? -6.993 -9.900 -4.794 1.00 92.25 169 PHE A O 1
ATOM 1349 N N . GLY A 1 170 ? -7.837 -7.847 -4.492 1.00 85.00 170 GLY A N 1
ATOM 1350 C CA . GLY A 1 170 ? -6.894 -7.175 -5.383 1.00 85.00 170 GLY A CA 1
ATOM 1351 C C . GLY A 1 170 ? -5.427 -7.268 -4.952 1.00 85.00 170 GLY A C 1
ATOM 1352 O O . GLY A 1 170 ? -4.555 -7.282 -5.806 1.00 85.00 170 GLY A O 1
ATOM 1353 N N . ALA A 1 171 ? -5.130 -7.315 -3.653 1.00 79.19 171 ALA A N 1
ATOM 1354 C CA . ALA A 1 171 ? -3.763 -7.450 -3.127 1.00 79.19 171 ALA A CA 1
ATOM 1355 C C . ALA A 1 171 ? -3.773 -7.702 -1.608 1.00 79.19 171 ALA A C 1
ATOM 1357 O O . ALA A 1 171 ? -2.970 -7.139 -0.865 1.00 79.19 171 ALA A O 1
ATOM 1358 N N . THR A 1 172 ? -4.734 -8.485 -1.123 1.00 82.38 172 THR A N 1
ATOM 1359 C CA . THR A 1 172 ? -5.002 -8.640 0.312 1.00 82.38 172 THR A CA 1
ATOM 1360 C C . THR A 1 172 ? -4.963 -10.112 0.722 1.00 82.38 172 THR A C 1
ATOM 1362 O O . THR A 1 172 ? -4.967 -11.020 -0.112 1.00 82.38 172 THR A O 1
ATOM 1365 N N . THR A 1 173 ? -4.969 -10.361 2.029 1.00 82.88 173 THR A N 1
ATOM 1366 C CA . THR A 1 173 ? -5.076 -11.702 2.619 1.00 82.88 173 THR A CA 1
ATOM 1367 C C . THR A 1 173 ? -6.518 -12.091 2.962 1.00 82.88 173 THR A C 1
ATOM 1369 O O . THR A 1 173 ? -6.744 -13.141 3.558 1.00 82.88 173 THR A O 1
ATOM 1372 N N . HIS A 1 174 ? -7.523 -11.305 2.552 1.00 88.38 174 HIS A N 1
ATOM 1373 C CA . HIS A 1 174 ? -8.923 -11.497 2.964 1.00 88.38 174 HIS A CA 1
ATOM 1374 C C . HIS A 1 174 ? -9.585 -12.764 2.405 1.00 88.38 174 HIS A C 1
ATOM 1376 O O . HIS A 1 174 ? -10.687 -13.118 2.819 1.00 88.38 174 HIS A O 1
ATOM 1382 N N . SER A 1 175 ? -8.902 -13.501 1.524 1.00 87.88 175 SER A N 1
ATOM 1383 C CA . SER A 1 175 ? -9.307 -14.869 1.181 1.00 87.88 175 SER A CA 1
ATOM 1384 C C . SER A 1 175 ? -9.382 -15.778 2.418 1.00 87.88 175 SER A C 1
ATOM 1386 O O . SER A 1 175 ? -10.222 -16.671 2.446 1.00 87.88 175 SER A O 1
ATOM 1388 N N . ASP A 1 176 ? -8.572 -15.531 3.458 1.00 86.81 176 ASP A N 1
ATOM 1389 C CA . ASP A 1 176 ? -8.644 -16.274 4.727 1.00 86.81 176 ASP A CA 1
ATOM 1390 C C . ASP A 1 176 ? -10.009 -16.115 5.417 1.00 86.81 176 ASP A C 1
ATOM 1392 O O . ASP A 1 176 ? -10.609 -17.105 5.830 1.00 86.81 176 ASP A O 1
ATOM 1396 N N . LEU A 1 177 ? -10.562 -14.894 5.449 1.00 87.38 177 LEU A N 1
ATOM 1397 C CA . LEU A 1 177 ? -11.889 -14.629 6.025 1.00 87.38 177 LEU A CA 1
ATOM 1398 C C . LEU A 1 177 ? -12.982 -15.425 5.311 1.00 87.38 177 LEU A C 1
ATOM 1400 O O . LEU A 1 177 ? -13.856 -16.005 5.952 1.00 87.38 177 LEU A O 1
ATOM 1404 N N . VAL A 1 178 ? -12.901 -15.502 3.982 1.00 90.19 178 VAL A N 1
ATOM 1405 C CA . VAL A 1 178 ? -13.836 -16.296 3.180 1.00 90.19 178 VAL A CA 1
ATOM 1406 C C . VAL A 1 178 ? -13.715 -17.779 3.520 1.00 90.19 178 VAL A C 1
ATOM 1408 O O . VAL A 1 178 ? -14.728 -18.437 3.738 1.00 90.19 178 VAL A O 1
ATOM 1411 N N . LEU A 1 179 ? -12.492 -18.309 3.611 1.00 89.62 179 LEU A N 1
ATOM 1412 C CA . LEU A 1 179 ? -12.265 -19.714 3.959 1.00 89.62 179 LEU A CA 1
ATOM 1413 C C . LEU A 1 179 ? -12.806 -20.065 5.350 1.00 89.62 179 LEU A C 1
ATOM 1415 O O . LEU A 1 179 ? -13.349 -21.156 5.528 1.00 89.62 179 LEU A O 1
ATOM 1419 N N . ARG A 1 180 ? -12.705 -19.147 6.318 1.00 88.44 180 ARG A N 1
ATOM 1420 C CA . ARG A 1 180 ? -13.317 -19.318 7.643 1.00 88.44 180 ARG A CA 1
ATOM 1421 C C . ARG A 1 180 ? -14.846 -19.300 7.566 1.00 88.44 180 ARG A C 1
ATOM 1423 O O . ARG A 1 180 ? -15.481 -20.176 8.149 1.00 88.44 180 ARG A O 1
ATOM 1430 N N . ALA A 1 181 ? -15.425 -18.376 6.797 1.00 87.94 181 ALA A N 1
ATOM 1431 C CA . ALA A 1 181 ? -16.876 -18.230 6.652 1.00 87.94 181 ALA A CA 1
ATOM 1432 C C . ALA A 1 181 ? -17.545 -19.434 5.961 1.00 87.94 181 ALA A C 1
ATOM 1434 O O . ALA A 1 181 ? -18.640 -19.838 6.344 1.00 87.94 181 ALA A O 1
ATOM 1435 N N . VAL A 1 182 ? -16.875 -20.070 4.990 1.00 88.56 182 VAL A N 1
ATOM 1436 C CA . VAL A 1 182 ? -17.409 -21.229 4.238 1.00 88.56 182 VAL A CA 1
ATOM 1437 C C . VAL A 1 182 ? -17.896 -22.370 5.154 1.00 88.56 182 VAL A C 1
ATOM 1439 O O . VAL A 1 182 ? -18.784 -23.130 4.765 1.00 88.56 182 VAL A O 1
ATOM 1442 N N . ASN A 1 183 ? -17.398 -22.463 6.391 1.00 81.06 183 ASN A N 1
ATOM 1443 C CA . ASN A 1 183 ? -17.829 -23.440 7.395 1.00 81.06 183 ASN A CA 1
ATOM 1444 C C . ASN A 1 183 ? -19.151 -23.068 8.101 1.00 81.06 183 ASN A C 1
ATOM 1446 O O . ASN A 1 183 ? -19.250 -23.169 9.322 1.00 81.06 183 ASN A O 1
ATOM 1450 N N . GLY A 1 184 ? -20.180 -22.685 7.342 1.00 85.69 184 GLY A N 1
ATOM 1451 C CA . GLY A 1 184 ? -21.543 -22.506 7.860 1.00 85.69 184 GLY A CA 1
ATOM 1452 C C . GLY A 1 184 ? -22.086 -21.078 7.845 1.00 85.69 184 GLY A C 1
ATOM 1453 O O . GLY A 1 184 ? -23.234 -20.891 8.234 1.00 85.69 184 GLY A O 1
ATOM 1454 N N . ILE A 1 185 ? -21.323 -20.101 7.349 1.00 91.94 185 ILE A N 1
ATOM 1455 C CA . ILE A 1 185 ? -21.757 -18.707 7.210 1.00 91.94 185 ILE A CA 1
ATOM 1456 C C . ILE A 1 185 ? -21.952 -18.386 5.717 1.00 91.94 185 ILE A C 1
ATOM 1458 O O . ILE A 1 185 ? -20.997 -18.456 4.933 1.00 91.94 185 ILE A O 1
ATOM 1462 N N . PRO A 1 186 ? -23.175 -18.036 5.273 1.00 90.75 186 PRO A N 1
ATOM 1463 C CA . PRO A 1 186 ? -23.392 -17.516 3.930 1.00 90.75 186 PRO A CA 1
ATOM 1464 C C . PRO A 1 186 ? -22.612 -16.214 3.741 1.00 90.75 186 PRO A C 1
ATOM 1466 O O . PRO A 1 186 ? -22.713 -15.304 4.555 1.00 90.75 186 PRO A O 1
ATOM 1469 N N . TYR A 1 187 ? -21.864 -16.093 2.647 1.00 92.44 187 TYR A N 1
ATOM 1470 C CA . TYR A 1 187 ? -21.113 -14.875 2.350 1.00 92.44 187 TYR A CA 1
ATOM 1471 C C . TYR A 1 187 ? -21.371 -14.397 0.923 1.00 92.44 187 TYR A C 1
ATOM 1473 O O . TYR A 1 187 ? -21.706 -15.168 0.019 1.00 92.44 187 TYR A O 1
ATOM 1481 N N . ARG A 1 188 ? -21.175 -13.096 0.712 1.00 94.19 188 ARG A N 1
ATOM 1482 C CA . ARG A 1 188 ? -21.217 -12.458 -0.603 1.00 94.19 188 ARG A CA 1
ATOM 1483 C C . ARG A 1 188 ? -20.052 -11.489 -0.726 1.00 94.19 188 ARG A C 1
ATOM 1485 O O . ARG A 1 188 ? -19.835 -10.665 0.152 1.00 94.19 188 ARG A O 1
ATOM 1492 N N . VAL A 1 189 ? -19.349 -11.555 -1.852 1.00 94.81 189 VAL A N 1
ATOM 1493 C CA . VAL A 1 189 ? -18.291 -10.597 -2.189 1.00 94.81 189 VAL A CA 1
ATOM 1494 C C . VAL A 1 189 ? -18.877 -9.501 -3.071 1.00 94.81 189 VAL A C 1
ATOM 1496 O O . VAL A 1 189 ? -19.574 -9.787 -4.048 1.00 94.81 189 VAL A O 1
ATOM 1499 N N . ILE A 1 190 ? -18.597 -8.248 -2.722 1.00 95.62 190 ILE A N 1
ATOM 1500 C CA . ILE A 1 190 ? -18.907 -7.078 -3.543 1.00 95.62 190 ILE A CA 1
ATOM 1501 C C . ILE A 1 190 ? -17.574 -6.502 -4.020 1.00 95.62 190 ILE A C 1
ATOM 1503 O O . ILE A 1 190 ? -16.765 -6.055 -3.213 1.00 95.62 190 ILE A O 1
ATOM 1507 N N . HIS A 1 191 ? -17.340 -6.570 -5.329 1.00 95.56 191 HIS A N 1
ATOM 1508 C CA . HIS A 1 191 ? -16.112 -6.083 -5.956 1.00 95.56 191 HIS A CA 1
ATOM 1509 C C . HIS A 1 191 ? -16.091 -4.561 -6.085 1.00 95.56 191 HIS A C 1
ATOM 1511 O O . HIS A 1 191 ? -17.141 -3.918 -6.145 1.00 95.56 191 HIS A O 1
ATOM 1517 N N . ASN A 1 192 ? -14.884 -4.006 -6.196 1.00 94.88 192 ASN A N 1
ATOM 1518 C CA . ASN A 1 192 ? -14.663 -2.580 -6.420 1.00 94.88 192 ASN A CA 1
ATOM 1519 C C . ASN A 1 192 ? -13.428 -2.340 -7.315 1.00 94.88 192 ASN A C 1
ATOM 1521 O O . ASN A 1 192 ? -12.801 -3.280 -7.809 1.00 94.88 192 ASN A O 1
ATOM 1525 N N . ALA A 1 193 ? -13.079 -1.078 -7.561 1.00 93.94 193 ALA A N 1
ATOM 1526 C CA . ALA A 1 193 ? -11.835 -0.712 -8.227 1.00 93.94 193 ALA A CA 1
ATOM 1527 C C . ALA A 1 193 ? -10.609 -1.172 -7.414 1.00 93.94 193 ALA A C 1
ATOM 1529 O O . ALA A 1 193 ? -10.617 -1.162 -6.184 1.00 93.94 193 ALA A O 1
ATOM 1530 N N . SER A 1 194 ? -9.536 -1.552 -8.108 1.00 95.31 194 SER A N 1
ATOM 1531 C CA . SER A 1 194 ? -8.288 -2.033 -7.512 1.00 95.31 194 SER A CA 1
ATOM 1532 C C . SER A 1 194 ? -7.100 -1.313 -8.135 1.00 95.31 194 SER A C 1
ATOM 1534 O O . SER A 1 194 ? -7.111 -0.978 -9.314 1.00 95.31 194 SER A O 1
ATOM 1536 N N . VAL A 1 195 ? -6.005 -1.144 -7.399 1.00 94.75 195 VAL A N 1
ATOM 1537 C CA . VAL A 1 195 ? -4.756 -0.655 -8.004 1.00 94.75 195 VAL A CA 1
ATOM 1538 C C . VAL A 1 195 ? -4.313 -1.529 -9.188 1.00 94.75 195 VAL A C 1
ATOM 1540 O O . VAL A 1 195 ? -3.783 -1.009 -10.167 1.00 94.75 195 VAL A O 1
ATOM 1543 N N . LEU A 1 196 ? -4.621 -2.834 -9.156 1.00 94.69 196 LEU A N 1
ATOM 1544 C CA . LEU A 1 196 ? -4.278 -3.770 -10.229 1.00 94.69 196 LEU A CA 1
ATOM 1545 C C . LEU A 1 196 ? -4.938 -3.434 -11.573 1.00 94.69 196 LEU A C 1
ATOM 1547 O O . LEU A 1 196 ? -4.365 -3.743 -12.613 1.00 94.69 196 LEU A O 1
ATOM 1551 N N . ASN A 1 197 ? -6.134 -2.834 -11.571 1.00 94.56 197 ASN A N 1
ATOM 1552 C CA . ASN A 1 197 ? -6.825 -2.447 -12.803 1.00 94.56 197 ASN A CA 1
ATOM 1553 C C . ASN A 1 197 ? -6.704 -0.945 -13.084 1.00 94.56 197 ASN A C 1
ATOM 1555 O O . ASN A 1 197 ? -6.475 -0.549 -14.226 1.00 94.56 197 ASN A O 1
ATOM 1559 N N . ALA A 1 198 ? -6.777 -0.110 -12.050 1.00 95.62 198 ALA A N 1
ATOM 1560 C CA . ALA A 1 198 ? -6.700 1.336 -12.181 1.00 95.62 198 ALA A CA 1
ATOM 1561 C C . ALA A 1 198 ? -5.342 1.804 -12.724 1.00 95.62 198 ALA A C 1
ATOM 1563 O O . ALA A 1 198 ? -5.287 2.835 -13.391 1.00 95.62 198 ALA A O 1
ATOM 1564 N N . VAL A 1 199 ? -4.257 1.037 -12.515 1.00 96.12 199 VAL A N 1
ATOM 1565 C CA . VAL A 1 199 ? -2.917 1.411 -13.001 1.00 96.12 199 VAL A CA 1
ATOM 1566 C C . VAL A 1 199 ? -2.869 1.590 -14.519 1.00 96.12 199 VAL A C 1
ATOM 1568 O O . VAL A 1 199 ? -2.024 2.329 -15.007 1.00 96.12 199 VAL A O 1
ATOM 1571 N N . GLY A 1 200 ? -3.811 1.014 -15.274 1.00 95.38 200 GLY A N 1
ATOM 1572 C CA . GLY A 1 200 ? -3.913 1.212 -16.721 1.00 95.38 200 GLY A CA 1
ATOM 1573 C C . GLY A 1 200 ? -4.049 2.682 -17.146 1.00 95.38 200 GLY A C 1
ATOM 1574 O O . GLY A 1 200 ? -3.698 3.025 -18.273 1.00 95.38 200 GLY A O 1
ATOM 1575 N N . CYS A 1 201 ? -4.474 3.587 -16.254 1.00 94.75 201 CYS A N 1
ATOM 1576 C CA . CYS A 1 201 ? -4.492 5.023 -16.548 1.00 94.75 201 CYS A CA 1
ATOM 1577 C C . CYS A 1 201 ? -3.088 5.635 -16.705 1.00 94.75 201 CYS A C 1
ATOM 1579 O O . CYS A 1 201 ? -2.967 6.750 -17.209 1.00 94.75 201 CYS A O 1
ATOM 1581 N N . CYS A 1 202 ? -2.025 4.915 -16.322 1.00 95.19 202 CYS A N 1
ATOM 1582 C CA . CYS A 1 202 ? -0.643 5.300 -16.604 1.00 95.19 202 CYS A CA 1
ATOM 1583 C C . CYS A 1 202 ? -0.266 5.142 -18.086 1.00 95.19 202 CYS A C 1
ATOM 1585 O O . CYS A 1 202 ? 0.797 5.595 -18.500 1.00 95.19 202 CYS A O 1
ATOM 1587 N N . GLY A 1 203 ? -1.146 4.525 -18.883 1.00 94.38 203 GLY A N 1
ATOM 1588 C CA . GLY A 1 203 ? -0.994 4.383 -20.324 1.00 94.38 203 GLY A CA 1
ATOM 1589 C C . GLY A 1 203 ? -0.444 3.051 -20.799 1.00 94.38 203 GLY A C 1
ATOM 1590 O O . GLY A 1 203 ? -0.395 2.815 -22.004 1.00 94.38 203 GLY A O 1
ATOM 1591 N N . LEU A 1 204 ? -0.056 2.189 -19.864 1.00 97.19 204 LEU A N 1
ATOM 1592 C CA . LEU A 1 204 ? 0.416 0.842 -20.145 1.00 97.19 204 LEU A CA 1
ATOM 1593 C C . LEU A 1 204 ? -0.762 -0.128 -20.250 1.00 97.19 204 LEU A C 1
ATOM 1595 O O . LEU A 1 204 ? -1.747 -0.044 -19.512 1.00 97.19 204 LEU A O 1
ATOM 1599 N N . GLN A 1 205 ? -0.653 -1.075 -21.169 1.00 96.81 205 GLN A N 1
ATOM 1600 C CA . GLN A 1 205 ? -1.689 -2.053 -21.451 1.00 96.81 205 GLN A CA 1
ATOM 1601 C C . GLN A 1 205 ? -1.733 -3.101 -20.340 1.00 96.81 205 GLN A C 1
ATOM 1603 O O . GLN A 1 205 ? -0.762 -3.816 -20.104 1.00 96.81 205 GLN A O 1
ATOM 1608 N N . LEU A 1 206 ? -2.888 -3.241 -19.681 1.00 96.88 206 LEU A N 1
ATOM 1609 C CA . LEU A 1 206 ? -3.052 -4.147 -18.535 1.00 96.88 206 LEU A CA 1
ATOM 1610 C C . LEU A 1 206 ? -2.699 -5.610 -18.848 1.00 96.88 206 LEU A C 1
ATOM 1612 O O . LEU A 1 206 ? -2.180 -6.310 -17.987 1.00 96.88 206 LEU A O 1
ATOM 1616 N N . TYR A 1 207 ? -2.930 -6.074 -20.079 1.00 95.94 207 TYR A N 1
ATOM 1617 C CA . TYR A 1 207 ? -2.590 -7.443 -20.485 1.00 95.94 207 TYR A CA 1
ATOM 1618 C C . TYR A 1 207 ? -1.079 -7.689 -20.650 1.00 95.94 207 TYR A C 1
ATOM 1620 O O . TYR A 1 207 ? -0.670 -8.844 -20.733 1.00 95.94 207 TYR A O 1
ATOM 1628 N N . ASN A 1 208 ? -0.257 -6.634 -20.681 1.00 96.50 208 ASN A N 1
ATOM 1629 C CA . ASN A 1 208 ? 1.205 -6.722 -20.719 1.00 96.50 208 ASN A CA 1
ATOM 1630 C C . ASN A 1 208 ? 1.834 -6.667 -19.315 1.00 96.50 208 ASN A C 1
ATOM 1632 O O . ASN A 1 208 ? 3.057 -6.605 -19.201 1.00 96.50 208 ASN A O 1
ATOM 1636 N N . PHE A 1 209 ? 1.046 -6.671 -18.235 1.00 98.00 209 PHE A N 1
ATOM 1637 C CA . PHE A 1 209 ? 1.578 -6.776 -16.875 1.00 98.00 209 PHE A CA 1
ATOM 1638 C C . PHE A 1 209 ? 1.837 -8.239 -16.497 1.00 98.00 209 PHE A C 1
ATOM 1640 O O . PHE A 1 209 ? 1.004 -9.116 -16.713 1.00 98.00 209 PHE A O 1
ATOM 1647 N N . GLY A 1 210 ? 3.015 -8.492 -15.927 1.00 97.69 210 GLY A N 1
ATOM 1648 C CA . GLY A 1 210 ? 3.423 -9.790 -15.402 1.00 97.69 210 GLY A CA 1
ATOM 1649 C C . GLY A 1 210 ? 3.103 -9.954 -13.919 1.00 97.69 210 GLY A C 1
ATOM 1650 O O . GLY A 1 210 ? 2.165 -9.363 -13.387 1.00 97.69 210 GLY A O 1
ATOM 1651 N N . GLU A 1 211 ? 3.907 -10.765 -13.232 1.00 96.81 211 GLU A N 1
ATOM 1652 C CA . GLU A 1 211 ? 3.750 -11.011 -11.797 1.00 96.81 211 GLU A CA 1
ATOM 1653 C C . GLU A 1 211 ? 3.914 -9.706 -10.997 1.00 96.81 211 GLU A C 1
ATOM 1655 O O . GLU A 1 211 ? 4.970 -9.076 -11.050 1.00 96.81 211 GLU A O 1
ATOM 1660 N N . THR A 1 212 ? 2.884 -9.296 -10.251 1.00 97.38 212 THR A N 1
ATOM 1661 C CA . THR A 1 212 ? 2.949 -8.162 -9.313 1.00 97.38 212 THR A CA 1
ATOM 1662 C C . THR A 1 212 ? 3.902 -8.477 -8.160 1.00 97.38 212 THR A C 1
ATOM 1664 O O . THR A 1 212 ? 3.943 -9.602 -7.658 1.00 97.38 212 THR A O 1
ATOM 1667 N N . VAL A 1 213 ? 4.659 -7.477 -7.710 1.00 97.19 213 VAL A N 1
ATOM 1668 C CA . VAL A 1 213 ? 5.614 -7.614 -6.601 1.00 97.19 213 VAL A CA 1
ATOM 1669 C C . VAL A 1 213 ? 5.328 -6.600 -5.500 1.00 97.19 213 VAL A C 1
ATOM 1671 O O . VAL A 1 213 ? 4.755 -5.546 -5.764 1.00 97.19 213 VAL A O 1
ATOM 1674 N N . SER A 1 214 ? 5.779 -6.896 -4.281 1.00 95.75 214 SER A N 1
ATOM 1675 C CA . SER A 1 214 ? 5.725 -5.966 -3.150 1.00 95.75 214 SER A CA 1
ATOM 1676 C C . SER A 1 214 ? 7.137 -5.596 -2.710 1.00 95.75 214 SER A C 1
ATOM 1678 O O . SER A 1 214 ? 7.937 -6.478 -2.388 1.00 95.75 214 SER A O 1
ATOM 1680 N N . LEU A 1 215 ? 7.441 -4.301 -2.701 1.00 96.38 215 LEU A N 1
ATOM 1681 C CA . LEU A 1 215 ? 8.686 -3.760 -2.163 1.00 96.38 215 LEU A CA 1
ATOM 1682 C C . LEU A 1 215 ? 8.464 -3.450 -0.690 1.00 96.38 215 LEU A C 1
ATOM 1684 O O . LEU A 1 215 ? 7.486 -2.797 -0.338 1.00 96.38 215 LEU A O 1
ATOM 1688 N N . VAL A 1 216 ? 9.371 -3.928 0.155 1.00 94.12 216 VAL A N 1
ATOM 1689 C CA . VAL A 1 216 ? 9.279 -3.808 1.613 1.00 94.12 216 VAL A CA 1
ATOM 1690 C C . VAL A 1 216 ? 10.361 -2.885 2.147 1.00 94.12 216 VAL A C 1
ATOM 1692 O O . VAL A 1 216 ? 11.451 -2.788 1.579 1.00 94.12 216 VAL A O 1
ATOM 1695 N N . PHE A 1 217 ? 10.088 -2.195 3.251 1.00 93.25 217 PHE A N 1
ATOM 1696 C CA . PHE A 1 217 ? 11.109 -1.377 3.891 1.00 93.25 217 PHE A CA 1
ATOM 1697 C C . PHE A 1 217 ? 12.298 -2.239 4.312 1.00 93.25 217 PHE A C 1
ATOM 1699 O O . PHE A 1 217 ? 12.156 -3.257 4.989 1.00 93.25 217 PHE A O 1
ATOM 1706 N N . TRP A 1 218 ? 13.491 -1.786 3.941 1.00 92.81 218 TRP A N 1
ATOM 1707 C CA . TRP A 1 218 ? 14.725 -2.321 4.484 1.00 92.81 218 TRP A CA 1
ATOM 1708 C C . TRP A 1 218 ? 14.908 -1.888 5.932 1.00 92.81 218 TRP A C 1
ATOM 1710 O O . TRP A 1 218 ? 14.594 -0.757 6.313 1.00 92.81 218 TRP A O 1
ATOM 1720 N N . THR A 1 219 ? 15.466 -2.795 6.722 1.00 87.12 219 THR A N 1
ATOM 1721 C CA . THR A 1 219 ? 16.002 -2.504 8.049 1.00 87.12 219 THR A CA 1
ATOM 1722 C C . THR A 1 219 ? 17.520 -2.682 8.031 1.00 87.12 219 THR A C 1
ATOM 1724 O O . THR A 1 219 ? 18.105 -3.127 7.037 1.00 87.12 219 THR A O 1
ATOM 1727 N N . ASP A 1 220 ? 18.183 -2.344 9.135 1.00 82.56 220 ASP A N 1
ATOM 1728 C CA . ASP A 1 220 ? 19.638 -2.501 9.249 1.00 82.56 220 ASP A CA 1
ATOM 1729 C C . ASP A 1 220 ? 20.084 -3.965 9.131 1.00 82.56 220 ASP A C 1
ATOM 1731 O O . ASP A 1 220 ? 21.160 -4.247 8.607 1.00 82.56 220 ASP A O 1
ATOM 1735 N N . SER A 1 221 ? 19.252 -4.902 9.591 1.00 85.38 221 SER A N 1
ATOM 1736 C CA . SER A 1 221 ? 19.556 -6.335 9.617 1.00 85.38 221 SER A CA 1
ATOM 1737 C C . SER A 1 221 ? 18.868 -7.142 8.515 1.00 85.38 221 SER A C 1
ATOM 1739 O O . SER A 1 221 ? 19.250 -8.290 8.286 1.00 85.38 221 SER A O 1
ATOM 1741 N N . TRP A 1 222 ? 17.864 -6.583 7.833 1.00 87.75 222 TRP A N 1
ATOM 1742 C CA . TRP A 1 222 ? 17.057 -7.309 6.856 1.00 87.75 222 TRP A CA 1
ATOM 1743 C C . TRP A 1 222 ? 16.790 -6.469 5.604 1.00 87.75 222 TRP A C 1
ATOM 1745 O O . TRP A 1 222 ? 16.059 -5.478 5.631 1.00 87.75 222 TRP A O 1
ATOM 1755 N N . ARG A 1 223 ? 17.399 -6.894 4.491 1.00 92.69 223 ARG A N 1
ATOM 1756 C CA . ARG A 1 223 ? 17.319 -6.250 3.172 1.00 92.69 223 ARG A CA 1
ATOM 1757 C C . ARG A 1 223 ? 16.939 -7.279 2.103 1.00 92.69 223 ARG A C 1
ATOM 1759 O O . ARG A 1 223 ? 17.817 -7.802 1.421 1.00 92.69 223 ARG A O 1
ATOM 1766 N N . PRO A 1 224 ? 15.660 -7.674 2.016 1.00 91.75 224 PRO A N 1
ATOM 1767 C CA . PRO A 1 224 ? 15.210 -8.636 1.020 1.00 91.75 224 PRO A CA 1
ATOM 1768 C C . PRO A 1 224 ? 15.228 -8.016 -0.378 1.00 91.75 224 PRO A C 1
ATOM 1770 O O . PRO A 1 224 ? 14.985 -6.822 -0.548 1.00 91.75 224 PRO A O 1
ATOM 1773 N N . GLU A 1 225 ? 15.468 -8.862 -1.377 1.00 92.38 225 GLU A N 1
ATOM 1774 C CA . GLU A 1 225 ? 15.570 -8.452 -2.786 1.00 92.38 225 GLU A CA 1
ATOM 1775 C C . GLU A 1 225 ? 14.880 -9.424 -3.742 1.00 92.38 225 GLU A C 1
ATOM 1777 O O . GLU A 1 225 ? 15.021 -9.319 -4.955 1.00 92.38 225 GLU A O 1
ATOM 1782 N N . SER A 1 226 ? 14.108 -10.377 -3.217 1.00 92.38 226 SER A N 1
ATOM 1783 C CA . SER A 1 226 ? 13.422 -11.385 -4.033 1.00 92.38 226 SER A CA 1
ATOM 1784 C C . SER A 1 226 ? 12.459 -10.771 -5.058 1.00 92.38 226 SER A C 1
ATOM 1786 O O . SER A 1 226 ? 12.198 -11.374 -6.098 1.00 92.38 226 SER A O 1
ATOM 1788 N N . PHE A 1 227 ? 11.946 -9.563 -4.797 1.00 95.19 227 PHE A N 1
ATOM 1789 C CA . PHE A 1 227 ? 11.144 -8.802 -5.755 1.00 95.19 227 PHE A CA 1
ATOM 1790 C C . PHE A 1 227 ? 11.951 -8.367 -6.990 1.00 95.19 227 PHE A C 1
ATOM 1792 O O . PHE A 1 227 ? 11.384 -8.314 -8.078 1.00 95.19 227 PHE A O 1
ATOM 1799 N N . TYR A 1 228 ? 13.259 -8.110 -6.862 1.00 96.38 228 TYR A N 1
ATOM 1800 C CA . TYR A 1 228 ? 14.114 -7.700 -7.981 1.00 96.38 228 TYR A CA 1
ATOM 1801 C C . TYR A 1 228 ? 14.216 -8.807 -9.032 1.00 96.38 228 TYR A C 1
ATOM 1803 O O . TYR A 1 228 ? 14.021 -8.557 -10.219 1.00 96.38 228 TYR A O 1
ATOM 1811 N N . ASP A 1 229 ? 14.417 -10.054 -8.600 1.00 95.25 229 ASP A N 1
ATOM 1812 C CA . ASP A 1 229 ? 14.510 -11.196 -9.517 1.00 95.25 229 ASP A CA 1
ATOM 1813 C C . ASP A 1 229 ? 13.208 -11.407 -10.306 1.00 95.25 229 ASP A C 1
ATOM 1815 O O . ASP A 1 229 ? 13.234 -11.740 -11.493 1.00 95.25 229 ASP A O 1
ATOM 1819 N N . LYS A 1 230 ? 12.056 -11.155 -9.671 1.00 97.31 230 LYS A N 1
ATOM 1820 C CA . LYS A 1 230 ? 10.740 -11.204 -10.327 1.00 97.31 230 LYS A CA 1
ATOM 1821 C C . LYS A 1 230 ? 10.556 -10.073 -11.339 1.00 97.31 230 LYS A C 1
ATOM 1823 O O . LYS A 1 230 ? 10.080 -10.335 -12.443 1.00 97.31 230 LYS A O 1
ATOM 1828 N N . ILE A 1 231 ? 10.988 -8.851 -11.009 1.00 97.81 231 ILE A N 1
ATOM 1829 C CA . ILE A 1 231 ? 10.995 -7.718 -11.949 1.00 97.81 231 ILE A CA 1
ATOM 1830 C C . ILE A 1 231 ? 11.839 -8.070 -13.181 1.00 97.81 231 ILE A C 1
ATOM 1832 O O . ILE A 1 231 ? 11.370 -7.929 -14.310 1.00 97.81 231 ILE A O 1
ATOM 1836 N N . CYS A 1 232 ? 13.053 -8.595 -12.984 1.00 96.56 232 CYS A N 1
ATOM 1837 C CA . CYS A 1 232 ? 13.914 -9.023 -14.088 1.00 96.56 232 CYS A CA 1
ATOM 1838 C C . CYS A 1 232 ? 13.264 -10.131 -14.926 1.00 96.56 232 CYS A C 1
ATOM 1840 O O . CYS A 1 232 ? 13.308 -10.080 -16.153 1.00 96.56 232 CYS A O 1
ATOM 1842 N N . LYS A 1 233 ? 12.610 -11.111 -14.290 1.00 96.75 233 LYS A N 1
ATOM 1843 C CA . LYS A 1 233 ? 11.899 -12.190 -14.988 1.00 96.75 233 LYS A CA 1
ATOM 1844 C C . LYS A 1 233 ? 10.764 -11.662 -15.869 1.00 96.75 233 LYS A C 1
ATOM 1846 O O . LYS A 1 233 ? 10.673 -12.063 -17.028 1.00 96.75 233 LYS A O 1
ATOM 1851 N N . ASN A 1 234 ? 9.930 -10.762 -15.348 1.00 97.81 234 ASN A N 1
ATOM 1852 C CA . ASN A 1 234 ? 8.871 -10.118 -16.129 1.00 97.81 234 ASN A CA 1
ATOM 1853 C C . ASN A 1 234 ? 9.460 -9.335 -17.304 1.00 97.81 234 ASN A C 1
ATOM 1855 O O . ASN A 1 234 ? 9.029 -9.513 -18.442 1.00 97.81 234 ASN A O 1
ATOM 1859 N N . ARG A 1 235 ? 10.500 -8.534 -17.051 1.00 95.62 235 ARG A N 1
ATOM 1860 C CA . ARG A 1 235 ? 11.144 -7.711 -18.077 1.00 95.62 235 ARG A CA 1
ATOM 1861 C C . ARG A 1 235 ? 11.778 -8.548 -19.191 1.00 95.62 235 ARG A C 1
ATOM 1863 O O . ARG A 1 235 ? 11.595 -8.225 -20.362 1.00 95.62 235 ARG A O 1
ATOM 1870 N N . ASN A 1 236 ? 12.414 -9.669 -18.853 1.00 94.50 236 ASN A N 1
ATOM 1871 C CA . ASN A 1 236 ? 12.940 -10.631 -19.828 1.00 94.50 236 ASN A CA 1
ATOM 1872 C C . ASN A 1 236 ? 11.831 -11.254 -20.694 1.00 94.50 236 ASN A C 1
ATOM 1874 O O . ASN A 1 236 ? 12.052 -11.543 -21.869 1.00 94.50 236 ASN A O 1
ATOM 1878 N N . ALA A 1 237 ? 10.627 -11.416 -20.139 1.00 95.69 237 ALA A N 1
ATOM 1879 C CA . ALA A 1 237 ? 9.435 -11.836 -20.875 1.00 95.69 237 ALA A CA 1
ATOM 1880 C C . ALA A 1 237 ? 8.750 -10.687 -21.648 1.00 95.69 237 ALA A C 1
ATOM 1882 O O . ALA A 1 237 ? 7.764 -10.921 -22.342 1.00 95.69 237 ALA A O 1
ATOM 1883 N N . GLY A 1 238 ? 9.264 -9.456 -21.556 1.00 95.56 238 GLY A N 1
ATOM 1884 C CA . GLY A 1 238 ? 8.679 -8.265 -22.168 1.00 95.56 238 GLY A CA 1
ATOM 1885 C C . GLY A 1 238 ? 7.504 -7.661 -21.398 1.00 95.56 238 GLY A C 1
ATOM 1886 O O . GLY A 1 238 ? 6.868 -6.753 -21.920 1.00 95.56 238 GLY A O 1
ATOM 1887 N N . LEU A 1 239 ? 7.234 -8.121 -20.177 1.00 98.06 239 LEU A N 1
ATOM 1888 C CA . LEU A 1 239 ? 6.094 -7.705 -19.362 1.00 98.06 239 LEU A CA 1
ATOM 1889 C C . LEU A 1 239 ? 6.450 -6.535 -18.433 1.00 98.06 239 LEU A C 1
ATOM 1891 O O . LEU A 1 239 ? 7.555 -6.474 -17.885 1.00 98.06 239 LEU A O 1
ATOM 1895 N N . HIS A 1 240 ? 5.495 -5.632 -18.212 1.00 98.31 240 HIS A N 1
ATOM 1896 C CA . HIS A 1 240 ? 5.570 -4.614 -17.164 1.00 98.31 240 HIS A CA 1
ATOM 1897 C C . HIS A 1 240 ? 5.423 -5.264 -15.788 1.00 98.31 240 HIS A C 1
ATOM 1899 O O . HIS A 1 240 ? 4.776 -6.299 -15.633 1.00 98.31 240 HIS A O 1
ATOM 1905 N N . THR A 1 241 ? 5.986 -4.635 -14.763 1.00 98.62 241 THR A N 1
ATOM 1906 C CA . THR A 1 241 ? 5.828 -5.082 -13.378 1.00 98.62 241 THR A CA 1
ATOM 1907 C C . THR A 1 241 ? 5.180 -3.987 -12.555 1.00 98.62 241 THR A C 1
ATOM 1909 O O . THR A 1 241 ? 5.755 -2.908 -12.423 1.00 98.62 241 THR A O 1
ATOM 1912 N N . LEU A 1 242 ? 4.008 -4.271 -11.983 1.00 98.50 242 LEU A N 1
ATOM 1913 C CA . LEU A 1 242 ? 3.422 -3.438 -10.938 1.00 98.50 242 LEU A CA 1
ATOM 1914 C C . LEU A 1 242 ? 4.096 -3.771 -9.603 1.00 98.50 242 LEU A C 1
ATOM 1916 O O . LEU A 1 242 ? 4.044 -4.908 -9.131 1.00 98.50 242 LEU A O 1
ATOM 1920 N N . CYS A 1 243 ? 4.723 -2.765 -9.013 1.00 98.31 243 CYS A N 1
ATOM 1921 C CA . CYS A 1 243 ? 5.382 -2.802 -7.721 1.00 98.31 243 CYS A CA 1
ATOM 1922 C C . CYS A 1 243 ? 4.494 -2.092 -6.692 1.00 98.31 243 CYS A C 1
ATOM 1924 O O . CYS A 1 243 ? 4.397 -0.860 -6.677 1.00 98.31 243 CYS A O 1
ATOM 1926 N N . LEU A 1 244 ? 3.857 -2.876 -5.826 1.00 97.50 244 LEU A N 1
ATOM 1927 C CA . LEU A 1 244 ? 3.164 -2.375 -4.644 1.00 97.50 244 LEU A CA 1
ATOM 1928 C C . LEU A 1 244 ? 4.201 -1.980 -3.593 1.00 97.50 244 LEU A C 1
ATOM 1930 O O . LEU A 1 244 ? 5.192 -2.686 -3.395 1.00 97.50 244 LEU A O 1
ATOM 1934 N N . LEU A 1 245 ? 3.997 -0.838 -2.945 1.00 97.12 245 LEU A N 1
ATOM 1935 C CA . LEU A 1 245 ? 4.960 -0.277 -2.003 1.00 97.12 245 LEU A CA 1
ATOM 1936 C C . LEU A 1 245 ? 4.486 -0.479 -0.566 1.00 97.12 245 LEU A C 1
ATOM 1938 O O . LEU A 1 245 ? 3.290 -0.413 -0.286 1.00 97.12 245 LEU A O 1
ATOM 1942 N N . ASP A 1 246 ? 5.437 -0.740 0.326 1.00 93.75 246 ASP A N 1
ATOM 1943 C CA . ASP A 1 246 ? 5.162 -1.109 1.711 1.00 93.75 246 ASP A CA 1
ATOM 1944 C C . ASP A 1 246 ? 4.346 -0.062 2.474 1.00 93.75 246 ASP A C 1
ATOM 1946 O O . ASP A 1 246 ? 4.534 1.154 2.334 1.00 93.75 246 ASP A O 1
ATOM 1950 N N . ILE A 1 247 ? 3.497 -0.565 3.364 1.00 90.25 247 ILE A N 1
ATOM 1951 C CA . ILE A 1 247 ? 2.647 0.224 4.245 1.00 90.25 247 ILE A CA 1
ATOM 1952 C C . ILE A 1 247 ? 2.838 -0.301 5.661 1.00 90.25 247 ILE A C 1
ATOM 1954 O O . ILE A 1 247 ? 2.561 -1.459 5.969 1.00 90.25 247 ILE A O 1
ATOM 1958 N N . LYS A 1 248 ? 3.304 0.577 6.543 1.00 83.62 248 LYS A N 1
ATOM 1959 C CA . LYS A 1 248 ? 3.633 0.264 7.930 1.00 83.62 248 LYS A CA 1
ATOM 1960 C C . LYS A 1 248 ? 2.727 1.078 8.831 1.00 83.62 248 LYS A C 1
ATOM 1962 O O . LYS A 1 248 ? 2.972 2.258 9.051 1.00 83.62 248 LYS A O 1
ATOM 1967 N N . VAL A 1 249 ? 1.656 0.463 9.318 1.00 77.69 249 VAL A N 1
ATOM 1968 C CA . VAL A 1 249 ? 0.657 1.099 10.188 1.00 77.69 249 VAL A CA 1
ATOM 1969 C C . VAL A 1 249 ? 0.570 0.295 11.480 1.00 77.69 249 VAL A C 1
ATOM 1971 O O . VAL A 1 249 ? 0.576 -0.932 11.431 1.00 77.69 249 VAL A O 1
ATOM 1974 N N . LYS A 1 250 ? 0.492 0.984 12.628 1.00 67.81 250 LYS A N 1
ATOM 1975 C CA . LYS A 1 250 ? 0.426 0.361 13.963 1.00 67.81 250 LYS A CA 1
ATOM 1976 C C . LYS A 1 250 ? 1.564 -0.650 14.230 1.00 67.81 250 LYS A C 1
ATOM 1978 O O . LYS A 1 250 ? 1.358 -1.656 14.902 1.00 67.81 250 LYS A O 1
ATOM 1983 N N . GLU A 1 251 ? 2.783 -0.391 13.755 1.00 68.69 251 GLU A N 1
ATOM 1984 C CA . GLU A 1 251 ? 3.939 -1.221 14.126 1.00 68.69 251 GLU A CA 1
ATOM 1985 C C . GLU A 1 251 ? 4.529 -0.797 15.472 1.00 68.69 251 GLU A C 1
ATOM 1987 O O . GLU A 1 251 ? 4.597 0.388 15.792 1.00 68.69 251 GLU A O 1
ATOM 1992 N N . GLN A 1 252 ? 4.967 -1.770 16.270 1.00 64.62 252 GLN A N 1
ATOM 1993 C CA . GLN A 1 252 ? 5.736 -1.513 17.486 1.00 64.62 252 GLN A CA 1
ATOM 1994 C C . GLN A 1 252 ? 7.225 -1.579 17.165 1.00 64.62 252 GLN A C 1
ATOM 1996 O O . GLN A 1 252 ? 7.675 -2.493 16.471 1.00 64.62 252 GLN A O 1
ATOM 2001 N N . SER A 1 253 ? 8.007 -0.665 17.737 1.00 70.81 253 SER A N 1
ATOM 2002 C CA . SER A 1 253 ? 9.462 -0.785 17.678 1.00 70.81 253 SER A CA 1
ATOM 2003 C C . SER A 1 253 ? 9.912 -2.085 18.351 1.00 70.81 253 SER A C 1
ATOM 2005 O O . SER A 1 253 ? 9.301 -2.548 19.320 1.00 70.81 253 SER A O 1
ATOM 2007 N N . VAL A 1 254 ? 11.015 -2.666 17.873 1.00 71.62 254 VAL A N 1
ATOM 2008 C CA . VAL A 1 254 ? 11.580 -3.901 18.447 1.00 71.62 254 VAL A CA 1
ATOM 2009 C C . VAL A 1 254 ? 11.833 -3.739 19.951 1.00 71.62 254 VAL A C 1
ATOM 2011 O O . VAL A 1 254 ? 11.548 -4.642 20.733 1.00 71.62 254 VAL A O 1
ATOM 2014 N N . GLU A 1 255 ? 12.290 -2.561 20.382 1.00 73.38 255 GLU A N 1
ATOM 2015 C CA . GLU A 1 255 ? 12.500 -2.241 21.797 1.00 73.38 255 GLU A CA 1
ATOM 2016 C C . GLU A 1 255 ? 11.189 -2.239 22.599 1.00 73.38 255 GLU A C 1
ATOM 2018 O O . GLU A 1 255 ? 11.142 -2.767 23.714 1.00 73.38 255 GLU A O 1
ATOM 2023 N N . ASN A 1 256 ? 10.121 -1.661 22.044 1.00 75.75 256 ASN A N 1
ATOM 2024 C CA . ASN A 1 256 ? 8.811 -1.613 22.690 1.00 75.75 256 ASN A CA 1
ATOM 2025 C C . ASN A 1 256 ? 8.184 -3.007 22.775 1.00 75.75 256 ASN A C 1
ATOM 2027 O O . ASN A 1 256 ? 7.711 -3.385 23.848 1.00 75.75 256 ASN A O 1
ATOM 2031 N N . MET A 1 257 ? 8.295 -3.801 21.708 1.00 71.12 257 MET A N 1
ATOM 2032 C CA . MET A 1 257 ? 7.850 -5.193 21.672 1.00 71.12 257 MET A CA 1
ATOM 2033 C C . MET A 1 257 ? 8.589 -6.044 22.714 1.00 71.12 257 MET A C 1
ATOM 2035 O O . MET A 1 257 ? 7.955 -6.718 23.524 1.00 71.12 257 MET A O 1
ATOM 2039 N N . MET A 1 258 ? 9.924 -5.950 22.777 1.00 72.75 258 MET A N 1
ATOM 2040 C CA . MET A 1 258 ? 10.741 -6.664 23.771 1.00 72.75 258 MET A CA 1
ATOM 2041 C C . MET A 1 258 ? 10.407 -6.270 25.215 1.00 72.75 258 MET A C 1
ATOM 2043 O O . MET A 1 258 ? 10.569 -7.071 26.134 1.00 72.75 258 MET A O 1
ATOM 2047 N N . ARG A 1 259 ? 9.939 -5.037 25.433 1.00 77.00 259 ARG A N 1
ATOM 2048 C CA . ARG A 1 259 ? 9.519 -4.531 26.748 1.00 77.00 259 ARG A CA 1
ATOM 2049 C C . ARG A 1 259 ? 8.027 -4.720 27.031 1.00 77.00 259 ARG A C 1
ATOM 2051 O O . ARG A 1 259 ? 7.561 -4.236 28.062 1.00 77.00 259 ARG A O 1
ATOM 2058 N N . GLY A 1 260 ? 7.280 -5.375 26.138 1.00 72.31 260 GLY A N 1
ATOM 2059 C CA . GLY A 1 260 ? 5.832 -5.570 26.260 1.00 72.31 260 GLY A CA 1
ATOM 2060 C C . GLY A 1 260 ? 5.026 -4.266 26.259 1.00 72.31 260 GLY A C 1
ATOM 2061 O O . GLY A 1 260 ? 3.909 -4.227 26.772 1.00 72.31 260 GLY A O 1
ATOM 2062 N N . LYS A 1 261 ? 5.592 -3.173 25.736 1.00 69.19 261 LYS A N 1
ATOM 2063 C CA . LYS A 1 261 ? 4.935 -1.867 25.662 1.00 69.19 261 LYS A CA 1
ATOM 2064 C C . LYS A 1 261 ? 4.203 -1.743 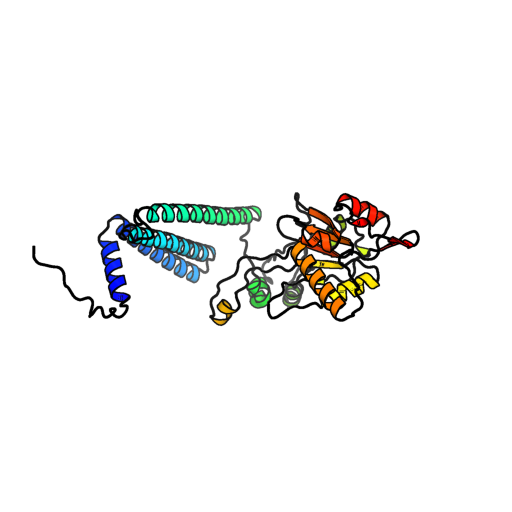24.332 1.00 69.19 261 LYS A C 1
ATOM 2066 O O . LYS A 1 261 ? 4.839 -1.686 23.287 1.00 69.19 261 LYS A O 1
ATOM 2071 N N . LYS A 1 262 ? 2.878 -1.599 24.381 1.00 68.56 262 LYS A N 1
ATOM 2072 C CA . LYS A 1 262 ? 2.032 -1.322 23.208 1.00 68.56 262 LYS A CA 1
ATOM 2073 C C . LYS A 1 262 ? 2.145 0.145 22.772 1.00 68.56 262 LYS A C 1
ATOM 2075 O O . LYS A 1 262 ? 1.196 0.912 22.891 1.00 68.56 262 LYS A O 1
ATOM 2080 N N . ILE A 1 263 ? 3.338 0.552 22.350 1.00 72.00 263 ILE A N 1
ATOM 2081 C CA . ILE A 1 263 ? 3.600 1.884 21.795 1.00 72.00 263 ILE A CA 1
ATOM 2082 C C . ILE A 1 263 ? 3.839 1.711 20.301 1.00 72.00 263 ILE A C 1
ATOM 2084 O O . ILE A 1 263 ? 4.814 1.072 19.899 1.00 72.00 263 ILE A O 1
ATOM 2088 N N . TYR A 1 264 ? 2.936 2.285 19.513 1.00 75.25 264 TYR A N 1
ATOM 2089 C CA . TYR A 1 264 ? 2.959 2.208 18.061 1.00 75.25 264 TYR A CA 1
ATOM 2090 C C . TYR A 1 264 ? 3.704 3.396 17.459 1.00 75.25 264 TYR A C 1
ATOM 2092 O O . TYR A 1 264 ? 3.583 4.529 17.927 1.00 75.25 264 TYR A O 1
ATOM 2100 N N . GLU A 1 265 ? 4.476 3.124 16.418 1.00 74.88 265 GLU A N 1
ATOM 2101 C CA . GLU A 1 265 ? 5.124 4.141 15.603 1.00 74.88 265 GLU A CA 1
ATOM 2102 C C . GLU A 1 265 ? 4.110 4.829 14.673 1.00 74.88 265 GLU A C 1
ATOM 2104 O O . GLU A 1 265 ? 3.075 4.239 14.330 1.00 74.88 265 GLU A O 1
ATOM 2109 N N . PRO A 1 266 ? 4.377 6.085 14.261 1.00 78.31 266 PRO A N 1
ATOM 2110 C CA . PRO A 1 266 ? 3.549 6.757 13.270 1.00 78.31 266 PRO A CA 1
ATOM 2111 C C . PRO A 1 266 ? 3.521 5.960 11.957 1.00 78.31 266 PRO A C 1
ATOM 2113 O O . PRO A 1 266 ? 4.517 5.319 11.606 1.00 78.31 266 PRO A O 1
ATOM 2116 N N . PRO A 1 267 ? 2.406 6.009 11.210 1.00 85.06 267 PRO A N 1
ATOM 2117 C CA . PRO A 1 267 ? 2.280 5.261 9.975 1.00 85.06 267 PRO A CA 1
ATOM 2118 C C . PRO A 1 267 ? 3.308 5.735 8.945 1.00 85.06 267 PRO A C 1
ATOM 2120 O O . PRO A 1 267 ? 3.507 6.934 8.741 1.00 85.06 267 PRO A O 1
ATOM 2123 N N . ARG A 1 268 ? 3.961 4.782 8.282 1.00 89.56 268 ARG A N 1
ATOM 2124 C CA . ARG A 1 268 ? 4.943 5.031 7.226 1.00 89.56 268 ARG A CA 1
ATOM 2125 C C . ARG A 1 268 ? 4.472 4.384 5.935 1.00 89.56 268 ARG A C 1
ATOM 2127 O O . ARG A 1 268 ? 4.140 3.203 5.904 1.00 89.56 268 ARG A O 1
ATOM 2134 N N . PHE A 1 269 ? 4.506 5.160 4.863 1.00 94.88 269 PHE A N 1
ATOM 2135 C CA . PHE A 1 269 ? 4.142 4.724 3.522 1.00 94.88 269 PHE A CA 1
ATOM 2136 C C . PHE A 1 269 ? 5.369 4.872 2.635 1.00 94.88 269 PHE A C 1
ATOM 2138 O O . PHE A 1 269 ? 5.974 5.946 2.602 1.00 94.88 269 PHE A O 1
ATOM 2145 N N . MET A 1 270 ? 5.774 3.794 1.971 1.00 97.06 270 MET A N 1
ATOM 2146 C CA . MET A 1 270 ? 6.935 3.833 1.093 1.00 97.06 270 MET A CA 1
ATOM 2147 C C . MET A 1 270 ? 6.629 4.687 -0.140 1.00 97.06 270 MET A C 1
ATOM 2149 O O . MET A 1 270 ? 5.631 4.476 -0.829 1.00 97.06 270 MET A O 1
ATOM 2153 N N . THR A 1 271 ? 7.498 5.655 -0.425 1.00 98.19 271 THR A N 1
ATOM 2154 C CA . THR A 1 271 ? 7.368 6.505 -1.612 1.00 98.19 271 THR A CA 1
ATOM 2155 C C . THR A 1 271 ? 8.023 5.859 -2.832 1.00 98.19 271 THR A C 1
ATOM 2157 O O . THR A 1 271 ? 8.912 5.014 -2.715 1.00 98.19 271 THR A O 1
ATOM 2160 N N . VAL A 1 272 ? 7.631 6.307 -4.029 1.00 98.25 272 VAL A N 1
ATOM 2161 C CA . VAL A 1 272 ? 8.292 5.921 -5.291 1.00 98.25 272 VAL A CA 1
ATOM 2162 C C . VAL A 1 272 ? 9.782 6.257 -5.257 1.00 98.25 272 VAL A C 1
ATOM 2164 O O . VAL A 1 272 ? 10.586 5.441 -5.689 1.00 98.25 272 VAL A O 1
ATOM 2167 N N . ALA A 1 273 ? 10.157 7.410 -4.698 1.00 97.88 273 ALA A N 1
ATOM 2168 C CA . ALA A 1 273 ? 11.553 7.809 -4.547 1.00 97.88 273 ALA A CA 1
ATOM 2169 C C . ALA A 1 273 ? 12.358 6.812 -3.699 1.00 97.88 273 ALA A C 1
ATOM 2171 O O . ALA A 1 273 ? 13.437 6.388 -4.104 1.00 97.88 273 ALA A O 1
ATOM 2172 N N . GLN A 1 274 ? 11.810 6.374 -2.560 1.00 97.44 274 GLN A N 1
ATOM 2173 C CA . GLN A 1 274 ? 12.444 5.364 -1.705 1.00 97.44 274 GLN A CA 1
ATOM 2174 C C . GLN A 1 274 ? 12.540 4.000 -2.397 1.00 97.44 274 GLN A C 1
ATOM 2176 O O . GLN A 1 274 ? 13.562 3.327 -2.298 1.00 97.44 274 GLN A O 1
ATOM 2181 N N . ALA A 1 275 ? 11.487 3.595 -3.107 1.00 97.75 275 ALA A N 1
ATOM 2182 C CA . ALA A 1 275 ? 11.470 2.354 -3.872 1.00 97.75 275 ALA A CA 1
ATOM 2183 C C . ALA A 1 275 ? 12.504 2.365 -5.013 1.00 97.75 275 ALA A C 1
ATOM 2185 O O . ALA A 1 275 ? 13.219 1.385 -5.217 1.00 97.75 275 ALA A O 1
ATOM 2186 N N . ALA A 1 276 ? 12.610 3.486 -5.730 1.00 98.00 276 ALA A N 1
ATOM 2187 C CA . ALA A 1 276 ? 13.596 3.684 -6.783 1.00 98.00 276 ALA A CA 1
ATOM 2188 C C . ALA A 1 276 ? 15.026 3.645 -6.228 1.00 98.00 276 ALA A C 1
ATOM 2190 O O . ALA A 1 276 ? 15.874 2.956 -6.790 1.00 98.00 276 ALA A O 1
ATOM 2191 N N . ASP A 1 277 ? 15.272 4.305 -5.093 1.00 97.56 277 ASP A N 1
ATOM 2192 C CA . ASP A 1 277 ? 16.574 4.297 -4.420 1.00 97.56 277 ASP A CA 1
ATOM 2193 C C . ASP A 1 277 ? 16.987 2.880 -3.991 1.00 97.56 277 ASP A C 1
ATOM 2195 O O . ASP A 1 277 ? 18.107 2.451 -4.265 1.00 97.56 277 ASP A O 1
ATOM 2199 N N . GLN A 1 278 ? 16.062 2.096 -3.420 1.00 97.31 278 GLN A N 1
ATOM 2200 C CA . GLN A 1 278 ? 16.323 0.688 -3.100 1.00 97.31 278 GLN A CA 1
ATOM 2201 C C . GLN A 1 278 ? 16.698 -0.126 -4.344 1.00 97.31 278 GLN A C 1
ATOM 2203 O O . GLN A 1 278 ? 17.667 -0.881 -4.310 1.00 97.31 278 GLN A O 1
ATOM 2208 N N . LEU A 1 279 ? 15.970 0.031 -5.456 1.00 97.50 279 LEU A N 1
ATOM 2209 C CA . LEU A 1 279 ? 16.289 -0.673 -6.700 1.00 97.50 279 LEU A CA 1
ATOM 2210 C C . LEU A 1 279 ? 17.668 -0.274 -7.248 1.00 97.50 279 LEU A C 1
ATOM 2212 O O . LEU A 1 279 ? 18.407 -1.151 -7.691 1.00 97.50 279 LEU A O 1
ATOM 2216 N N . ILE A 1 280 ? 18.051 1.005 -7.173 1.00 97.00 280 ILE A N 1
ATOM 2217 C CA . ILE A 1 280 ? 19.392 1.460 -7.573 1.00 97.00 280 ILE A CA 1
ATOM 2218 C C . ILE A 1 280 ? 20.473 0.839 -6.687 1.00 97.00 280 ILE A C 1
ATOM 2220 O O . ILE A 1 280 ? 21.445 0.307 -7.218 1.00 97.00 280 ILE A O 1
ATOM 2224 N N . GLN A 1 281 ? 20.288 0.811 -5.365 1.00 96.25 281 GLN A N 1
ATOM 2225 C CA . GLN A 1 281 ? 21.245 0.168 -4.457 1.00 96.25 281 GLN A CA 1
ATOM 2226 C C . GLN A 1 281 ? 21.431 -1.330 -4.776 1.00 96.25 281 GLN A C 1
ATOM 2228 O O . GLN A 1 281 ? 22.551 -1.843 -4.718 1.00 96.25 281 GLN A O 1
ATOM 2233 N N . ILE A 1 282 ? 20.358 -2.035 -5.164 1.00 95.69 282 ILE A N 1
ATOM 2234 C CA . ILE A 1 282 ? 20.437 -3.433 -5.626 1.00 95.69 282 ILE A CA 1
ATOM 2235 C C . ILE A 1 282 ? 21.247 -3.531 -6.926 1.00 95.69 282 ILE A C 1
ATOM 2237 O O . ILE A 1 282 ? 22.123 -4.391 -7.041 1.00 95.69 282 ILE A O 1
ATOM 2241 N N . ILE A 1 283 ? 20.977 -2.649 -7.894 1.00 95.62 283 ILE A N 1
ATOM 2242 C CA . ILE A 1 283 ? 21.673 -2.601 -9.189 1.00 95.62 283 ILE A CA 1
ATOM 2243 C C . ILE A 1 283 ? 23.173 -2.366 -8.991 1.00 95.62 283 ILE A C 1
ATOM 2245 O O . ILE A 1 283 ? 23.986 -3.097 -9.557 1.00 95.62 283 ILE A O 1
ATOM 2249 N N . GLU A 1 284 ? 23.553 -1.389 -8.168 1.00 95.06 284 GLU A N 1
ATOM 2250 C CA . GLU A 1 284 ? 24.953 -1.072 -7.876 1.00 95.06 284 GLU A CA 1
ATOM 2251 C C . GLU A 1 284 ? 25.680 -2.252 -7.228 1.00 95.06 284 GLU A C 1
ATOM 2253 O O . GLU A 1 284 ? 26.786 -2.606 -7.650 1.00 95.06 284 GLU A O 1
ATOM 2258 N N . ARG A 1 285 ? 25.043 -2.910 -6.250 1.00 94.06 285 ARG A N 1
ATOM 2259 C CA . ARG A 1 285 ? 25.625 -4.081 -5.589 1.00 94.06 285 ARG A CA 1
ATOM 2260 C C . ARG A 1 285 ? 25.817 -5.241 -6.563 1.00 94.06 285 ARG A C 1
ATOM 2262 O O . ARG A 1 285 ? 26.922 -5.769 -6.667 1.00 94.06 285 ARG A O 1
ATOM 2269 N N . ARG A 1 286 ? 24.774 -5.602 -7.318 1.00 94.06 286 ARG A N 1
ATOM 2270 C CA . ARG A 1 286 ? 24.822 -6.702 -8.298 1.00 94.06 286 ARG A CA 1
ATOM 2271 C C . ARG A 1 286 ? 25.818 -6.435 -9.424 1.00 94.06 286 ARG A C 1
ATOM 2273 O O . ARG A 1 286 ? 26.510 -7.352 -9.861 1.00 94.06 286 ARG A O 1
ATOM 2280 N N . ARG A 1 287 ? 25.960 -5.175 -9.848 1.00 94.06 287 ARG A N 1
ATOM 2281 C CA . ARG A 1 287 ? 27.007 -4.755 -10.789 1.00 94.06 287 ARG A CA 1
ATOM 2282 C C . ARG A 1 287 ? 28.403 -5.004 -10.219 1.00 94.06 287 ARG A C 1
ATOM 2284 O O . ARG A 1 287 ? 29.259 -5.518 -10.933 1.00 94.06 287 ARG A O 1
ATOM 2291 N N . GLY A 1 288 ? 28.629 -4.667 -8.948 1.00 93.00 288 GLY A N 1
ATOM 2292 C CA . GLY A 1 288 ? 29.891 -4.937 -8.250 1.00 93.00 288 GLY A CA 1
ATOM 2293 C C . GLY A 1 288 ? 30.214 -6.431 -8.128 1.00 93.00 288 GLY A C 1
ATOM 2294 O O . GLY A 1 288 ? 31.381 -6.811 -8.147 1.00 93.00 288 GLY A O 1
ATOM 2295 N N . GLU A 1 289 ? 29.186 -7.276 -8.068 1.00 93.31 289 GLU A N 1
ATOM 2296 C CA . GLU A 1 289 ? 29.294 -8.742 -8.055 1.00 93.31 289 GLU A CA 1
ATOM 2297 C C . GLU A 1 289 ? 29.467 -9.355 -9.461 1.00 93.31 289 GLU A C 1
ATOM 2299 O O . GLU A 1 289 ? 29.704 -10.556 -9.584 1.00 93.31 289 GLU A O 1
ATOM 2304 N N . GLY A 1 290 ? 29.370 -8.551 -10.528 1.00 90.19 290 GLY A N 1
ATOM 2305 C CA . GLY A 1 290 ? 29.463 -9.015 -11.916 1.00 90.19 290 GLY A CA 1
ATOM 2306 C C . GLY A 1 290 ? 28.221 -9.762 -12.416 1.00 90.19 290 GLY A C 1
ATOM 2307 O O . GLY A 1 290 ? 28.314 -10.509 -13.389 1.00 90.19 290 GLY A O 1
ATOM 2308 N N . ALA A 1 291 ? 27.072 -9.589 -11.759 1.00 89.06 291 ALA A N 1
ATOM 2309 C CA . ALA A 1 291 ? 25.816 -10.201 -12.176 1.00 89.06 291 ALA A CA 1
ATOM 2310 C C . ALA A 1 291 ? 25.209 -9.494 -13.401 1.00 89.06 291 ALA A C 1
ATOM 2312 O O . ALA A 1 291 ? 25.375 -8.288 -13.600 1.00 89.06 291 ALA A O 1
ATOM 2313 N N . GLU A 1 292 ? 24.463 -10.248 -14.209 1.00 86.75 292 GLU A N 1
ATOM 2314 C CA . GLU A 1 292 ? 23.679 -9.690 -15.310 1.00 86.75 292 GLU A CA 1
ATOM 2315 C C . GLU A 1 292 ? 22.502 -8.872 -14.759 1.00 86.75 292 GLU A C 1
ATOM 2317 O O . GLU A 1 292 ? 21.740 -9.333 -13.904 1.00 86.75 292 GLU A O 1
ATOM 2322 N N . LEU A 1 293 ? 22.372 -7.633 -15.234 1.00 90.00 293 LEU A N 1
ATOM 2323 C CA . LEU A 1 293 ? 21.367 -6.686 -14.765 1.00 90.00 293 LEU A CA 1
ATOM 2324 C C . LEU A 1 293 ? 20.147 -6.728 -15.685 1.00 90.00 293 LEU A C 1
ATOM 2326 O O . LEU A 1 293 ? 20.237 -6.349 -16.849 1.00 90.00 293 LEU A O 1
ATOM 2330 N N . GLY A 1 294 ? 18.991 -7.128 -15.153 1.00 88.00 294 GLY A N 1
ATOM 2331 C CA . GLY A 1 294 ? 17.722 -7.025 -15.885 1.00 88.00 294 GLY A CA 1
ATOM 2332 C C . GLY A 1 294 ? 17.103 -5.623 -15.841 1.00 88.00 294 GLY A C 1
ATOM 2333 O O . GLY A 1 294 ? 16.169 -5.346 -16.586 1.00 88.00 294 GLY A O 1
ATOM 2334 N N . VAL A 1 295 ? 17.600 -4.746 -14.962 1.00 93.44 295 VAL A N 1
ATOM 2335 C CA . VAL A 1 295 ? 17.157 -3.354 -14.783 1.00 93.44 295 VAL A CA 1
ATOM 2336 C C . VAL A 1 295 ? 18.388 -2.474 -14.580 1.00 93.44 295 VAL A C 1
ATOM 2338 O O . VAL A 1 295 ? 19.335 -2.875 -13.903 1.00 93.44 295 VAL A O 1
ATOM 2341 N N . THR A 1 296 ? 18.358 -1.272 -15.143 1.00 94.56 296 THR A N 1
ATOM 2342 C CA . THR A 1 296 ? 19.397 -0.239 -15.039 1.00 94.56 296 THR A CA 1
ATOM 2343 C C . THR A 1 296 ? 18.814 1.058 -14.481 1.00 94.56 296 THR A C 1
ATOM 2345 O O . THR A 1 296 ? 17.600 1.244 -14.417 1.00 94.56 296 THR A O 1
ATOM 2348 N N . GLU A 1 297 ? 19.678 1.994 -14.108 1.00 95.62 297 GLU A N 1
ATOM 2349 C CA . GLU A 1 297 ? 19.297 3.331 -13.645 1.00 95.62 297 GLU A CA 1
ATOM 2350 C C . GLU A 1 297 ? 18.535 4.128 -14.717 1.00 95.62 297 GLU A C 1
ATOM 2352 O O . GLU A 1 297 ? 17.733 4.999 -14.385 1.00 95.62 297 GLU A O 1
ATOM 2357 N N . ASP A 1 298 ? 18.753 3.801 -15.991 1.00 95.31 298 ASP A N 1
ATOM 2358 C CA . ASP A 1 298 ? 18.110 4.447 -17.138 1.00 95.31 298 ASP A CA 1
ATOM 2359 C C . ASP A 1 298 ? 16.833 3.708 -17.583 1.00 95.31 298 ASP A C 1
ATOM 2361 O O . ASP A 1 298 ? 16.159 4.132 -18.521 1.00 95.31 298 ASP A O 1
ATOM 2365 N N . THR A 1 299 ? 16.462 2.617 -16.898 1.00 96.50 299 THR A N 1
ATOM 2366 C CA . THR A 1 299 ? 15.220 1.890 -17.186 1.00 96.50 299 THR A CA 1
ATOM 2367 C C . THR A 1 299 ? 14.016 2.796 -16.960 1.00 96.50 299 THR A C 1
ATOM 2369 O O . THR A 1 299 ? 13.856 3.385 -15.885 1.00 96.50 299 THR A O 1
ATOM 2372 N N . VAL A 1 300 ? 13.148 2.882 -17.969 1.00 97.44 300 VAL A N 1
ATOM 2373 C CA . VAL A 1 300 ? 11.937 3.704 -17.915 1.00 97.44 300 VAL A CA 1
ATOM 2374 C C . VAL A 1 300 ? 10.944 3.078 -16.946 1.00 97.44 300 VAL A C 1
ATOM 2376 O O . VAL A 1 300 ? 10.602 1.895 -17.035 1.00 97.44 300 VAL A O 1
ATOM 2379 N N . CYS A 1 301 ? 10.466 3.891 -16.018 1.00 98.00 301 CYS A N 1
ATOM 2380 C CA . CYS A 1 301 ? 9.513 3.517 -14.993 1.00 98.00 301 CYS A CA 1
ATOM 2381 C C . CYS A 1 301 ? 8.383 4.548 -14.925 1.00 98.00 301 CYS A C 1
ATOM 2383 O O . CYS A 1 301 ? 8.502 5.670 -15.423 1.00 98.00 301 CYS A O 1
ATOM 2385 N N . VAL A 1 302 ? 7.283 4.172 -14.279 1.00 98.38 302 VAL A N 1
ATOM 2386 C CA . VAL A 1 302 ? 6.167 5.075 -14.008 1.00 98.38 302 VAL A CA 1
ATOM 2387 C C . VAL A 1 302 ? 5.886 5.091 -12.516 1.00 98.38 302 VAL A C 1
ATOM 2389 O O . VAL A 1 302 ? 5.529 4.072 -11.930 1.00 98.38 302 VAL A O 1
ATOM 2392 N N . GLY A 1 303 ? 6.064 6.248 -11.893 1.00 98.12 303 GLY A N 1
ATOM 2393 C CA . GLY A 1 303 ? 5.588 6.498 -10.543 1.00 98.12 303 GLY A CA 1
ATOM 2394 C C . GLY A 1 303 ? 4.123 6.912 -10.579 1.00 98.12 303 GLY A C 1
ATOM 2395 O O . GLY A 1 303 ? 3.755 7.801 -11.346 1.00 98.12 303 GLY A O 1
ATOM 2396 N N . VAL A 1 304 ? 3.292 6.288 -9.750 1.00 97.75 304 VAL A N 1
ATOM 2397 C CA . VAL A 1 304 ? 1.895 6.689 -9.562 1.00 97.75 304 VAL A CA 1
ATOM 2398 C C . VAL A 1 304 ? 1.624 6.957 -8.087 1.00 97.75 304 VAL A C 1
ATOM 2400 O O . VAL A 1 304 ? 2.127 6.245 -7.217 1.00 97.75 304 VAL A O 1
ATOM 2403 N N . ALA A 1 305 ? 0.838 7.987 -7.796 1.00 97.88 305 ALA A N 1
ATOM 2404 C CA . ALA A 1 305 ? 0.412 8.333 -6.448 1.00 97.88 305 ALA A CA 1
ATOM 2405 C C . ALA A 1 305 ? -1.067 8.724 -6.428 1.00 97.88 305 ALA A C 1
ATOM 2407 O O . ALA A 1 305 ? -1.556 9.356 -7.365 1.00 97.88 305 ALA A O 1
ATOM 2408 N N . ARG A 1 306 ? -1.760 8.346 -5.346 1.00 96.50 306 ARG A N 1
ATOM 2409 C CA . ARG A 1 306 ? -3.179 8.652 -5.082 1.00 96.50 306 ARG A CA 1
ATOM 2410 C C . ARG A 1 306 ? -4.087 8.270 -6.251 1.00 96.50 306 ARG A C 1
ATOM 2412 O O . ARG A 1 306 ? -4.958 9.021 -6.667 1.00 96.50 306 ARG A O 1
ATOM 2419 N N . LEU A 1 307 ? -3.838 7.087 -6.805 1.00 94.31 307 LEU A N 1
ATOM 2420 C CA . LEU A 1 307 ? -4.532 6.575 -7.979 1.00 94.31 307 LEU A CA 1
ATOM 2421 C C . LEU A 1 307 ? -6.054 6.558 -7.759 1.00 94.31 307 LEU A C 1
ATOM 2423 O O . LEU A 1 307 ? -6.530 5.929 -6.816 1.00 94.31 307 LEU A O 1
ATOM 2427 N N . GLY A 1 308 ? -6.803 7.240 -8.630 1.00 91.31 308 GLY A N 1
ATOM 2428 C CA . GLY A 1 308 ? -8.259 7.382 -8.517 1.00 91.31 308 GLY A CA 1
ATOM 2429 C C . GLY A 1 308 ? -8.746 8.589 -7.702 1.00 91.31 308 GLY A C 1
ATOM 2430 O O . GLY A 1 308 ? -9.949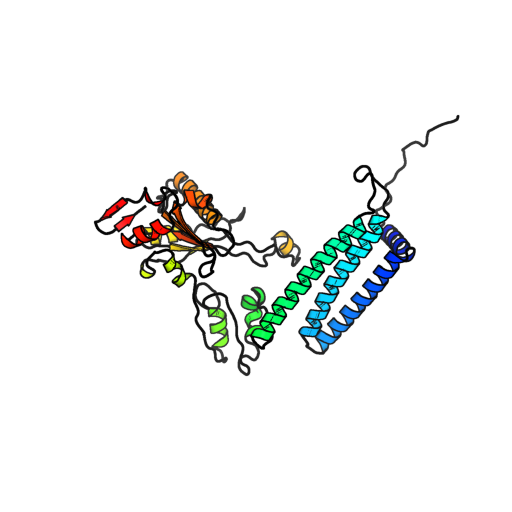 8.837 -7.685 1.00 91.31 308 GLY A O 1
ATOM 2431 N N . ALA A 1 309 ? -7.851 9.354 -7.068 1.00 94.31 309 ALA A N 1
ATOM 2432 C CA . ALA A 1 309 ? -8.185 10.632 -6.438 1.00 94.31 309 ALA A 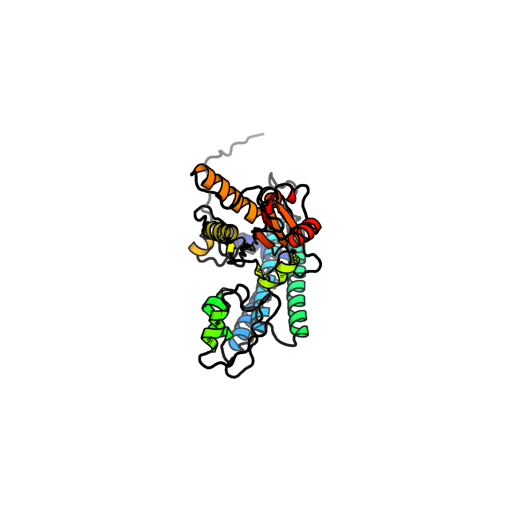CA 1
ATOM 2433 C C . ALA A 1 309 ? -8.160 11.793 -7.452 1.00 94.31 309 ALA A C 1
ATOM 2435 O O . ALA A 1 309 ? -7.530 11.699 -8.509 1.00 94.31 309 ALA A O 1
ATOM 2436 N N . GLU A 1 310 ? -8.812 12.913 -7.121 1.00 94.25 310 GLU A N 1
ATOM 2437 C CA . GLU A 1 310 ? -8.794 14.125 -7.962 1.00 94.25 310 GLU A CA 1
ATOM 2438 C C . GLU A 1 310 ? -7.379 14.696 -8.134 1.00 94.25 310 GLU A C 1
ATOM 2440 O O . GLU A 1 310 ? -7.040 15.227 -9.190 1.00 94.25 310 GLU A O 1
ATOM 2445 N N . ASP A 1 311 ? -6.540 14.549 -7.111 1.00 95.31 311 ASP A N 1
ATOM 2446 C CA . ASP A 1 311 ? -5.154 15.006 -7.069 1.00 95.31 311 ASP A CA 1
ATOM 2447 C C . ASP A 1 311 ? -4.147 13.882 -7.381 1.00 95.31 311 ASP A C 1
ATOM 2449 O O . ASP A 1 311 ? -2.989 13.941 -6.947 1.00 95.31 311 ASP A O 1
ATOM 2453 N N . GLN A 1 312 ? -4.576 12.850 -8.123 1.00 96.50 312 GLN A N 1
ATOM 2454 C CA . GLN A 1 312 ? -3.701 11.765 -8.567 1.00 96.50 312 GLN A CA 1
ATOM 2455 C C . GLN A 1 312 ? -2.487 12.298 -9.337 1.00 96.50 312 GLN A C 1
ATOM 2457 O O . GLN A 1 312 ? -2.579 13.247 -10.118 1.00 96.50 312 GLN A O 1
ATOM 2462 N N . MET A 1 313 ? -1.343 11.643 -9.161 1.00 97.31 313 MET A N 1
ATOM 2463 C CA . MET A 1 313 ? -0.102 12.003 -9.842 1.00 97.31 313 MET A CA 1
ATOM 2464 C C . MET A 1 313 ? 0.459 10.796 -10.575 1.00 97.31 313 MET A C 1
ATOM 2466 O O . MET A 1 313 ? 0.605 9.720 -10.002 1.00 97.31 313 MET A O 1
ATOM 2470 N N . ILE A 1 314 ? 0.807 10.995 -11.841 1.00 97.69 314 ILE A N 1
ATOM 2471 C CA . ILE A 1 314 ? 1.479 10.008 -12.685 1.00 97.69 314 ILE A CA 1
ATOM 2472 C C . ILE A 1 314 ? 2.742 10.679 -13.209 1.00 97.69 314 ILE A C 1
ATOM 2474 O O . ILE A 1 314 ? 2.701 11.835 -13.632 1.00 97.69 314 ILE A O 1
ATOM 2478 N N . ARG A 1 315 ? 3.873 9.980 -13.156 1.00 97.94 315 ARG A N 1
ATOM 2479 C CA . ARG A 1 315 ? 5.134 10.485 -13.694 1.00 97.94 315 ARG A CA 1
ATOM 2480 C C . ARG A 1 315 ? 5.929 9.374 -14.353 1.00 97.94 315 ARG A C 1
ATOM 2482 O O . ARG A 1 315 ? 6.304 8.405 -13.698 1.00 97.94 315 ARG A O 1
ATOM 2489 N N . THR A 1 316 ? 6.209 9.545 -15.634 1.00 98.06 316 THR A N 1
ATOM 2490 C CA . THR A 1 316 ? 7.117 8.697 -16.402 1.00 98.06 316 THR A CA 1
ATOM 2491 C C . THR A 1 316 ? 8.525 9.255 -16.265 1.00 98.06 316 THR A C 1
ATOM 2493 O O . THR A 1 316 ? 8.775 10.399 -16.633 1.00 98.06 316 THR A O 1
ATOM 2496 N N . ALA A 1 317 ? 9.457 8.464 -15.750 1.00 97.75 317 ALA A N 1
ATOM 2497 C CA . ALA A 1 317 ? 10.841 8.889 -15.589 1.00 97.75 317 ALA A CA 1
ATOM 2498 C C . ALA A 1 317 ? 11.785 7.683 -15.629 1.00 97.75 317 ALA A C 1
ATOM 2500 O O . ALA A 1 317 ? 11.349 6.538 -15.482 1.00 97.75 317 ALA A O 1
ATOM 2501 N N . THR A 1 318 ? 13.085 7.909 -15.809 1.00 97.81 318 THR A N 1
ATOM 2502 C CA . THR A 1 318 ? 14.058 6.838 -15.561 1.00 97.81 318 THR A CA 1
ATOM 2503 C C . THR A 1 318 ? 14.105 6.500 -14.072 1.00 97.81 318 THR A C 1
ATOM 2505 O O . THR A 1 318 ? 13.775 7.330 -13.218 1.00 97.81 318 THR A O 1
ATOM 2508 N N . LEU A 1 319 ? 14.550 5.290 -13.734 1.00 96.88 319 LEU A N 1
ATOM 2509 C CA . LEU A 1 319 ? 14.708 4.874 -12.340 1.00 96.88 319 LEU A CA 1
ATOM 2510 C C . LEU A 1 319 ? 15.568 5.873 -11.539 1.00 96.88 319 LEU A C 1
ATOM 2512 O O . LEU A 1 319 ? 15.219 6.226 -10.415 1.00 96.88 319 LEU A O 1
ATOM 2516 N N . ARG A 1 320 ? 16.631 6.407 -12.153 1.00 97.06 320 ARG A N 1
ATOM 2517 C CA . ARG A 1 320 ? 17.480 7.472 -11.594 1.00 97.06 320 ARG A CA 1
ATOM 2518 C C . ARG A 1 320 ? 16.701 8.741 -11.264 1.00 97.06 320 ARG A C 1
ATOM 2520 O O . ARG A 1 320 ? 16.892 9.316 -10.198 1.00 97.06 320 ARG A O 1
ATOM 2527 N N . GLN A 1 321 ? 15.853 9.196 -12.181 1.00 97.19 321 GLN A N 1
ATOM 2528 C CA . GLN A 1 321 ? 15.068 10.418 -12.003 1.00 97.19 321 GLN A CA 1
ATOM 2529 C C . GLN A 1 321 ? 14.016 10.260 -10.898 1.00 97.19 321 GLN A C 1
ATOM 2531 O O . GLN A 1 321 ? 13.770 11.206 -10.146 1.00 97.19 321 GLN A O 1
ATOM 2536 N N . LEU A 1 322 ? 13.438 9.060 -10.758 1.00 97.50 322 LEU A N 1
ATOM 2537 C CA . LEU A 1 322 ? 12.424 8.778 -9.740 1.00 97.50 322 LEU A CA 1
ATOM 2538 C C . LEU A 1 322 ? 12.938 8.932 -8.305 1.00 97.50 322 LEU A C 1
ATOM 2540 O O . LEU A 1 322 ? 12.148 9.305 -7.443 1.00 97.50 322 LEU A O 1
ATOM 2544 N N . VAL A 1 323 ? 14.236 8.733 -8.045 1.00 97.44 323 VAL A N 1
ATOM 2545 C CA . VAL A 1 323 ? 14.837 8.937 -6.709 1.00 97.44 323 VAL A CA 1
ATOM 2546 C C . VAL A 1 323 ? 14.640 10.364 -6.194 1.00 97.44 323 VAL A C 1
ATOM 2548 O O . VAL A 1 323 ? 14.453 10.575 -4.999 1.00 97.44 323 VAL A O 1
ATOM 2551 N N . SER A 1 324 ? 14.654 11.351 -7.088 1.00 95.31 324 SER A N 1
ATOM 2552 C CA . SER A 1 324 ? 14.440 12.765 -6.753 1.00 95.31 324 SER A CA 1
ATOM 2553 C C . SER A 1 324 ? 13.020 13.263 -7.038 1.00 95.31 324 SER A C 1
ATOM 2555 O O . SER A 1 324 ? 12.756 14.455 -6.896 1.00 95.31 324 SER A O 1
ATOM 2557 N N . CYS A 1 325 ? 12.114 12.389 -7.479 1.00 93.25 325 CYS A N 1
ATOM 2558 C CA . CYS A 1 325 ? 10.771 12.780 -7.889 1.00 93.25 325 CYS A CA 1
ATOM 2559 C C . CYS A 1 325 ? 9.828 12.873 -6.681 1.00 93.25 325 CYS A C 1
ATOM 2561 O O . CYS A 1 325 ? 9.636 11.895 -5.954 1.00 93.25 325 CYS A O 1
ATOM 2563 N N . ASP A 1 326 ? 9.206 14.038 -6.498 1.00 95.31 326 ASP A N 1
ATOM 2564 C CA . ASP A 1 326 ? 8.145 14.234 -5.512 1.00 95.31 326 ASP A CA 1
ATOM 2565 C C . ASP A 1 326 ? 6.769 14.056 -6.168 1.00 95.31 326 ASP A C 1
ATOM 2567 O O . ASP A 1 326 ? 6.379 14.815 -7.056 1.00 95.31 326 ASP A O 1
ATOM 2571 N N . LEU A 1 327 ? 6.034 13.036 -5.723 1.00 96.06 327 LEU A N 1
ATOM 2572 C CA . LEU A 1 327 ? 4.667 12.756 -6.174 1.00 96.06 327 LEU A CA 1
ATOM 2573 C C . LEU A 1 327 ? 3.609 13.183 -5.145 1.00 96.06 327 LEU A C 1
ATOM 2575 O O . LEU A 1 327 ? 2.419 12.944 -5.363 1.00 96.06 327 LEU A O 1
ATOM 2579 N N . GLY A 1 328 ? 4.011 13.826 -4.045 1.00 95.88 328 GLY A N 1
ATOM 2580 C CA . GLY A 1 328 ? 3.131 14.256 -2.964 1.00 95.88 328 GLY A CA 1
ATOM 2581 C C . GLY A 1 328 ? 2.839 13.155 -1.939 1.00 95.88 328 GLY A C 1
ATOM 2582 O O . GLY A 1 328 ? 3.698 12.343 -1.605 1.00 95.88 328 GLY A O 1
ATOM 2583 N N . GLY A 1 329 ? 1.621 13.170 -1.391 1.00 94.94 329 GLY A N 1
ATOM 2584 C CA . GLY A 1 329 ? 1.201 12.263 -0.320 1.00 94.94 329 GLY A CA 1
ATOM 2585 C C . GLY A 1 329 ? 0.907 10.816 -0.761 1.00 94.94 329 GLY A C 1
ATOM 2586 O O . GLY A 1 329 ? 0.672 10.556 -1.942 1.00 94.94 329 GLY A O 1
ATOM 2587 N N . PRO A 1 330 ? 0.847 9.869 0.193 1.00 94.88 330 PRO A N 1
ATOM 2588 C CA . PRO A 1 330 ? 0.490 8.472 -0.067 1.00 94.88 330 PRO A CA 1
ATOM 2589 C C . PRO A 1 330 ? -0.937 8.324 -0.629 1.00 94.88 330 PRO A C 1
ATOM 2591 O O . PRO A 1 330 ? -1.764 9.210 -0.457 1.00 94.88 330 PRO A O 1
ATOM 2594 N N . LEU A 1 331 ? -1.308 7.210 -1.265 1.00 95.06 331 LEU A N 1
ATOM 2595 C CA . LEU A 1 331 ? -0.545 5.970 -1.486 1.00 95.06 331 LEU A CA 1
ATOM 2596 C C . LEU A 1 331 ? 0.203 5.973 -2.820 1.00 95.06 331 LEU A C 1
ATOM 2598 O O . LEU A 1 331 ? -0.286 6.528 -3.798 1.00 95.06 331 LEU A O 1
ATOM 2602 N N . HIS A 1 332 ? 1.378 5.342 -2.863 1.00 97.88 332 HIS A N 1
ATOM 2603 C CA . HIS A 1 332 ? 2.233 5.285 -4.050 1.00 97.88 332 HIS A CA 1
ATOM 2604 C C . HIS A 1 332 ? 2.319 3.861 -4.616 1.00 97.88 332 HIS A C 1
ATOM 2606 O O . HIS A 1 332 ? 2.219 2.870 -3.893 1.00 97.88 332 HIS A O 1
ATOM 2612 N N . SER A 1 333 ? 2.548 3.746 -5.920 1.00 97.94 333 SER A N 1
ATOM 2613 C CA . SER A 1 333 ? 2.965 2.509 -6.583 1.00 97.94 333 SER A CA 1
ATOM 2614 C C . SER A 1 333 ? 3.989 2.824 -7.669 1.00 97.94 333 SER A C 1
ATOM 2616 O O . SER A 1 333 ? 4.044 3.939 -8.190 1.00 97.94 333 SER A O 1
ATOM 2618 N N . LEU A 1 334 ? 4.828 1.848 -7.991 1.00 98.50 334 LEU A N 1
ATOM 2619 C CA . LEU A 1 334 ? 5.841 1.962 -9.036 1.00 98.50 334 LEU A CA 1
ATOM 2620 C C . LEU A 1 334 ? 5.522 0.954 -10.138 1.00 98.50 334 LEU A C 1
ATOM 2622 O O . LEU A 1 334 ? 5.148 -0.178 -9.854 1.00 98.50 334 LEU A O 1
ATOM 2626 N N . VAL A 1 335 ? 5.693 1.338 -11.395 1.00 98.56 335 VAL A N 1
ATOM 2627 C CA . VAL A 1 335 ? 5.650 0.411 -12.523 1.00 98.56 335 VAL A CA 1
ATOM 2628 C C . VAL A 1 335 ? 7.010 0.392 -13.196 1.00 98.56 335 VAL A C 1
ATOM 2630 O O . VAL A 1 335 ? 7.494 1.429 -13.643 1.00 98.56 335 VAL A O 1
ATOM 2633 N N . VAL A 1 336 ? 7.617 -0.787 -13.297 1.00 98.31 336 VAL A N 1
ATOM 2634 C CA . VAL A 1 336 ? 8.825 -0.997 -14.105 1.00 98.31 336 VAL A CA 1
ATOM 2635 C C . VAL A 1 336 ? 8.380 -1.474 -15.479 1.00 98.31 336 VAL A C 1
ATOM 2637 O O . VAL A 1 336 ? 7.663 -2.473 -15.586 1.00 98.31 336 VAL A O 1
ATOM 2640 N N . THR A 1 337 ? 8.754 -0.752 -16.536 1.00 97.62 337 THR A N 1
ATOM 2641 C CA . THR A 1 337 ? 8.287 -1.092 -17.885 1.00 97.62 337 THR A CA 1
ATOM 2642 C C . THR A 1 337 ? 8.948 -2.375 -18.407 1.00 97.62 337 THR A C 1
ATOM 2644 O O . THR A 1 337 ? 10.042 -2.744 -17.980 1.00 97.62 337 THR A O 1
ATOM 2647 N N . GLY A 1 338 ? 8.268 -3.082 -19.313 1.00 96.06 338 GLY A N 1
ATOM 2648 C CA . GLY A 1 338 ? 8.787 -4.197 -20.100 1.00 96.06 338 GLY A CA 1
ATOM 2649 C C . GLY A 1 338 ? 9.125 -3.729 -21.515 1.00 96.06 338 GLY A C 1
ATOM 2650 O O . GLY A 1 338 ? 9.820 -2.726 -21.697 1.00 96.06 338 GLY A O 1
ATOM 2651 N N . ARG A 1 339 ? 8.609 -4.449 -22.512 1.00 95.62 339 ARG A N 1
ATOM 2652 C CA . ARG A 1 339 ? 8.555 -3.990 -23.904 1.00 95.62 339 ARG A CA 1
ATOM 2653 C C . ARG A 1 339 ? 7.393 -3.018 -24.058 1.00 95.62 339 ARG A C 1
ATOM 2655 O O . ARG A 1 339 ? 6.348 -3.230 -23.459 1.00 95.62 339 ARG A O 1
ATOM 2662 N N . LEU A 1 340 ? 7.586 -1.967 -24.843 1.00 96.50 340 LEU A N 1
ATOM 2663 C CA . LEU A 1 340 ? 6.603 -0.904 -25.025 1.00 96.50 340 LEU A CA 1
ATOM 2664 C C . LEU A 1 340 ? 6.098 -0.879 -26.464 1.00 96.50 340 LEU A C 1
ATOM 2666 O O . LEU A 1 340 ? 6.883 -0.809 -27.412 1.00 96.50 340 LEU A O 1
ATOM 2670 N N . HIS A 1 341 ? 4.782 -0.879 -26.625 1.00 95.12 341 HIS A N 1
ATOM 2671 C CA . HIS A 1 341 ? 4.134 -0.600 -27.900 1.00 95.12 341 HIS A CA 1
ATOM 2672 C C . HIS A 1 341 ? 4.233 0.910 -28.228 1.00 95.12 341 HIS A C 1
ATOM 2674 O O . HIS A 1 341 ? 4.183 1.726 -27.308 1.00 95.12 341 HIS A O 1
ATOM 2680 N N . PRO A 1 342 ? 4.309 1.340 -29.508 1.00 94.62 342 PRO A N 1
ATOM 2681 C CA . PRO A 1 342 ? 4.359 2.759 -29.880 1.00 94.62 342 PRO A CA 1
ATOM 2682 C C . PRO A 1 342 ? 3.280 3.622 -29.210 1.00 94.62 342 PRO A C 1
ATOM 2684 O O . PRO A 1 342 ? 3.566 4.710 -28.725 1.00 94.62 342 PRO A O 1
ATOM 2687 N N . LEU A 1 343 ? 2.056 3.093 -29.104 1.00 94.06 343 LEU A N 1
ATOM 2688 C CA . LEU A 1 343 ? 0.953 3.770 -28.414 1.00 94.06 343 LEU A CA 1
ATOM 2689 C C . LEU A 1 343 ? 1.209 3.956 -26.909 1.00 94.06 343 LEU A C 1
ATOM 2691 O O . LEU A 1 343 ? 0.836 4.983 -26.352 1.00 94.06 343 LEU A O 1
ATOM 2695 N N . GLU A 1 344 ? 1.841 2.980 -26.252 1.00 96.62 344 GLU A N 1
ATOM 2696 C CA . GLU A 1 344 ? 2.222 3.111 -24.843 1.00 96.62 344 GLU A CA 1
ATOM 2697 C C . GLU A 1 344 ? 3.293 4.187 -24.690 1.00 96.62 344 GLU A C 1
ATOM 2699 O O . GLU A 1 344 ? 3.181 5.025 -23.806 1.00 96.62 344 GLU A O 1
ATOM 2704 N N . VAL A 1 345 ? 4.283 4.235 -25.590 1.00 95.81 345 VAL A N 1
ATOM 2705 C CA . VAL A 1 345 ? 5.300 5.301 -25.601 1.00 95.81 345 VAL A CA 1
ATOM 2706 C C . VAL A 1 345 ? 4.652 6.678 -25.753 1.00 95.81 345 VAL A C 1
ATOM 2708 O O . VAL A 1 345 ? 4.990 7.596 -25.007 1.00 95.81 345 VAL A O 1
ATOM 2711 N N . ASP A 1 346 ? 3.703 6.829 -26.678 1.00 94.88 346 ASP A N 1
ATOM 2712 C CA . ASP A 1 346 ? 2.983 8.090 -26.874 1.00 94.88 346 ASP A CA 1
ATOM 2713 C C . ASP A 1 346 ? 2.175 8.492 -25.632 1.00 94.88 346 ASP A C 1
ATOM 2715 O O . ASP A 1 346 ? 2.143 9.669 -25.274 1.00 94.88 346 ASP A O 1
ATOM 2719 N N . MET A 1 347 ? 1.573 7.528 -24.934 1.00 95.75 347 MET A N 1
ATOM 2720 C CA . MET A 1 347 ? 0.840 7.795 -23.699 1.00 95.75 347 MET A CA 1
ATOM 2721 C C . MET A 1 347 ? 1.775 8.129 -22.526 1.00 95.75 347 MET A C 1
ATOM 2723 O O . MET A 1 347 ? 1.488 9.030 -21.739 1.00 95.75 347 MET A O 1
ATOM 2727 N N . LEU A 1 348 ? 2.933 7.472 -22.438 1.00 96.69 348 LEU A N 1
ATOM 2728 C CA . LEU A 1 348 ? 3.950 7.756 -21.427 1.00 96.69 348 LEU A CA 1
ATOM 2729 C C . LEU A 1 348 ? 4.509 9.183 -21.540 1.00 96.69 348 LEU A C 1
ATOM 2731 O O . LEU A 1 348 ? 4.803 9.788 -20.505 1.00 96.69 348 LEU A O 1
ATOM 2735 N N . ARG A 1 349 ? 4.596 9.741 -22.759 1.00 95.62 349 ARG A N 1
ATOM 2736 C CA . ARG A 1 349 ? 5.024 11.134 -23.012 1.00 95.62 349 ARG A CA 1
ATOM 2737 C C . ARG A 1 349 ? 4.115 12.182 -22.378 1.00 95.62 349 ARG A C 1
ATOM 2739 O O . ARG A 1 349 ? 4.573 13.283 -22.100 1.00 95.62 349 ARG A O 1
ATOM 2746 N N . VAL A 1 350 ? 2.841 11.865 -22.131 1.00 94.75 350 VAL A N 1
ATOM 2747 C CA . VAL A 1 350 ? 1.887 12.811 -21.521 1.00 94.75 350 VAL A CA 1
ATOM 2748 C C . VAL A 1 350 ? 2.365 13.272 -20.142 1.00 94.75 350 VAL A C 1
ATOM 2750 O O . VAL A 1 350 ? 2.131 14.416 -19.761 1.00 94.75 350 VAL A O 1
ATOM 2753 N N . ASN A 1 351 ? 3.061 12.394 -19.416 1.00 92.94 351 ASN A N 1
ATOM 2754 C CA . ASN A 1 351 ? 3.527 12.634 -18.055 1.00 92.94 351 ASN A CA 1
ATOM 2755 C C . ASN A 1 351 ? 5.046 12.433 -17.923 1.00 92.94 351 ASN A C 1
ATOM 2757 O O . ASN A 1 351 ? 5.501 11.962 -16.882 1.00 92.94 351 ASN A O 1
ATOM 2761 N N . GLU A 1 352 ? 5.838 12.707 -18.964 1.00 94.81 352 GLU A N 1
ATOM 2762 C CA . GLU A 1 352 ? 7.286 12.462 -18.924 1.00 94.81 352 GLU A CA 1
ATOM 2763 C C . GLU A 1 352 ? 8.082 13.536 -18.172 1.00 94.81 352 GLU A C 1
ATOM 2765 O O . GLU A 1 352 ? 7.841 14.736 -18.302 1.00 94.81 352 GLU A O 1
ATOM 2770 N N . GLU A 1 353 ? 9.081 13.096 -17.408 1.00 93.12 353 GLU A N 1
ATOM 2771 C CA . GLU A 1 353 ? 10.196 13.950 -17.009 1.00 93.12 353 GLU A CA 1
ATOM 2772 C C . GLU A 1 353 ? 11.083 14.268 -18.223 1.00 93.12 353 GLU A C 1
ATOM 2774 O O . GLU A 1 353 ? 11.230 13.436 -19.129 1.00 93.12 353 GLU A O 1
ATOM 2779 N N . PRO A 1 354 ? 11.741 15.442 -18.253 1.00 91.25 354 PRO A N 1
ATOM 2780 C CA . PRO A 1 354 ? 12.644 15.797 -19.337 1.00 91.25 354 PRO A CA 1
ATOM 2781 C C . PRO A 1 354 ? 13.696 14.711 -19.579 1.00 91.25 354 PRO A C 1
ATOM 2783 O O . PRO A 1 354 ? 14.421 14.306 -18.669 1.00 91.25 354 PRO A O 1
ATOM 2786 N N . ASN A 1 355 ? 13.808 14.270 -20.832 1.00 90.06 355 ASN A N 1
ATOM 2787 C CA . ASN A 1 355 ? 14.725 13.218 -21.280 1.00 90.06 355 ASN A CA 1
ATOM 2788 C C . ASN A 1 355 ? 14.476 11.819 -20.681 1.00 90.06 355 ASN A C 1
ATOM 2790 O O . ASN A 1 355 ? 15.346 10.963 -20.787 1.00 90.06 355 ASN A O 1
ATOM 2794 N N . ALA A 1 356 ? 13.311 11.546 -20.085 1.00 90.31 356 ALA A N 1
ATOM 2795 C CA . ALA A 1 356 ? 13.013 10.220 -19.540 1.00 90.31 356 ALA A CA 1
ATOM 2796 C C . ALA A 1 356 ? 13.028 9.114 -20.609 1.00 90.31 356 ALA A C 1
ATOM 2798 O O . ALA A 1 356 ? 13.470 7.997 -20.356 1.00 90.31 356 ALA A O 1
ATOM 2799 N N . LEU A 1 357 ? 12.545 9.429 -21.813 1.00 91.75 357 LEU A N 1
ATOM 2800 C CA . LEU A 1 357 ? 12.345 8.460 -22.892 1.00 91.75 357 LEU A CA 1
ATOM 2801 C C . LEU A 1 357 ? 13.465 8.453 -23.944 1.00 91.75 357 LEU A C 1
ATOM 2803 O O . LEU A 1 357 ? 13.373 7.717 -24.924 1.00 91.75 357 LEU A O 1
ATOM 2807 N N . THR A 1 358 ? 14.534 9.238 -23.773 1.00 89.19 358 THR A N 1
ATOM 2808 C CA . THR A 1 358 ? 15.631 9.341 -24.762 1.00 89.19 358 THR A CA 1
ATOM 2809 C C . THR A 1 358 ? 16.444 8.057 -24.899 1.00 89.19 358 THR A C 1
ATOM 2811 O O . THR A 1 358 ? 17.064 7.837 -25.936 1.00 89.19 358 THR A O 1
ATOM 2814 N N . HIS A 1 359 ? 16.431 7.211 -23.868 1.00 84.31 359 HIS A N 1
ATOM 2815 C CA . HIS A 1 359 ? 17.120 5.922 -23.844 1.00 84.31 359 HIS A CA 1
ATOM 2816 C C . HIS A 1 359 ? 16.311 4.793 -24.504 1.00 84.31 359 HIS A C 1
ATOM 2818 O O . HIS A 1 359 ? 16.833 3.694 -24.692 1.00 84.31 359 HIS A O 1
ATOM 2824 N N . LEU A 1 360 ? 15.059 5.058 -24.902 1.00 89.56 360 LEU A N 1
ATOM 2825 C CA . LEU A 1 360 ? 14.267 4.083 -25.640 1.00 89.56 360 LEU A CA 1
ATOM 2826 C C . LEU A 1 360 ? 14.853 3.848 -27.032 1.00 89.56 360 LEU A C 1
ATOM 2828 O O . LEU A 1 360 ? 15.030 4.775 -27.823 1.00 89.56 360 LEU A O 1
ATOM 2832 N N . HIS A 1 361 ? 15.066 2.582 -27.364 1.00 89.12 361 HIS A N 1
ATOM 2833 C CA . HIS A 1 361 ? 15.452 2.145 -28.697 1.00 89.12 361 HIS A CA 1
ATOM 2834 C C . HIS A 1 361 ? 14.411 1.177 -29.256 1.00 89.12 361 HIS A C 1
ATOM 2836 O O . HIS A 1 361 ? 13.816 0.374 -28.535 1.00 89.12 361 HIS A O 1
ATOM 2842 N N . MET A 1 362 ? 14.179 1.265 -30.565 1.00 88.00 362 MET A N 1
ATOM 2843 C CA . MET A 1 362 ? 13.321 0.316 -31.267 1.00 88.00 362 MET A CA 1
ATOM 2844 C C . MET A 1 362 ? 14.060 -1.006 -31.444 1.00 88.00 362 MET A C 1
ATOM 2846 O O . MET A 1 362 ? 15.146 -1.039 -32.021 1.00 88.00 362 MET A O 1
ATOM 2850 N N . VAL A 1 363 ? 13.452 -2.089 -30.971 1.00 85.69 363 VAL A N 1
ATOM 2851 C CA . VAL A 1 363 ? 13.948 -3.457 -31.177 1.00 85.69 363 VAL A CA 1
ATOM 2852 C C . VAL A 1 363 ? 13.415 -4.022 -32.496 1.00 85.69 363 VAL A C 1
ATOM 2854 O O . VAL A 1 363 ? 14.123 -4.731 -33.207 1.00 85.69 363 VAL A O 1
ATOM 2857 N N . ASP A 1 364 ? 12.182 -3.659 -32.851 1.00 86.00 364 ASP A N 1
ATOM 2858 C CA . ASP A 1 364 ? 11.534 -3.971 -34.123 1.00 86.00 364 ASP A CA 1
ATOM 2859 C C . ASP A 1 364 ? 10.566 -2.839 -34.521 1.00 86.00 364 ASP A C 1
ATOM 2861 O O . ASP A 1 364 ? 10.498 -1.804 -33.857 1.00 86.00 364 ASP A O 1
ATOM 2865 N N . SER A 1 365 ? 9.818 -3.005 -35.617 1.00 78.19 365 SER A N 1
ATOM 2866 C CA . SER A 1 365 ? 8.888 -1.988 -36.140 1.00 78.19 365 SER A CA 1
ATOM 2867 C C . SER A 1 365 ? 7.744 -1.599 -35.190 1.00 78.19 365 SER A C 1
ATOM 2869 O O . SER A 1 365 ? 7.035 -0.636 -35.470 1.00 78.19 365 SER A O 1
ATOM 2871 N N . SER A 1 366 ? 7.535 -2.344 -34.107 1.00 85.44 366 SER A N 1
ATOM 2872 C CA . SER A 1 366 ? 6.392 -2.225 -33.195 1.00 85.44 366 SER A CA 1
ATOM 2873 C C . SER A 1 366 ? 6.763 -2.307 -31.710 1.00 85.44 366 SER A C 1
ATOM 2875 O O . SER A 1 366 ? 5.861 -2.334 -30.876 1.00 85.44 366 SER A O 1
ATOM 2877 N N . THR A 1 367 ? 8.055 -2.330 -31.369 1.00 89.31 367 THR A N 1
ATOM 2878 C CA . THR A 1 367 ? 8.509 -2.585 -29.996 1.00 89.31 367 THR A CA 1
ATOM 2879 C C . THR A 1 367 ? 9.658 -1.666 -29.599 1.00 89.31 367 THR A C 1
ATOM 2881 O O . THR A 1 367 ? 10.702 -1.644 -30.255 1.00 89.31 367 THR A O 1
ATOM 2884 N N . TYR A 1 368 ? 9.497 -0.975 -28.472 1.00 92.25 368 TYR A N 1
ATOM 2885 C CA . TYR A 1 368 ? 10.532 -0.187 -27.806 1.00 92.25 368 TYR A CA 1
ATOM 2886 C C . TYR A 1 368 ? 11.010 -0.868 -26.521 1.00 92.25 368 TYR A C 1
ATOM 2888 O O . TYR A 1 368 ? 10.221 -1.476 -25.796 1.00 92.25 368 TYR A O 1
ATOM 2896 N N . CYS A 1 369 ? 12.295 -0.709 -26.213 1.00 88.25 369 CYS A N 1
ATOM 2897 C CA . CYS A 1 369 ? 12.901 -1.100 -24.942 1.00 88.25 369 CYS A CA 1
ATOM 2898 C C . CYS A 1 369 ? 13.787 0.034 -24.415 1.00 88.25 369 CYS A C 1
ATOM 2900 O O . CYS A 1 369 ? 14.422 0.731 -25.203 1.00 88.25 369 CYS A O 1
ATOM 2902 N N . SER A 1 370 ? 13.827 0.205 -23.090 1.00 83.81 370 SER A N 1
ATOM 2903 C CA . SER A 1 370 ? 14.789 1.069 -22.381 1.00 83.81 370 SER A CA 1
ATOM 2904 C C . SER A 1 370 ? 16.040 0.321 -21.948 1.00 83.81 370 SER A C 1
ATOM 2906 O O . SER A 1 370 ? 15.860 -0.743 -21.304 1.00 83.81 370 SER A O 1
#

Secondary structure (DSSP, 8-state):
-------S---PPP---HHHHHHHHHHHHHHSHHHHHHHHHHHHHHHHHHHHHHHHHHHT-HHHHHHHHHHHHHHHHHHHHHHHHHHTTSPPBTTBTT-STTHHHHHHHHHHHHHHHHHHHHHHHHHHHHHHTS------HHHHHT-HHHHHTTTTTS------SS-TTSS-STHHHHHHHTTT----------HHHHGGGGS--GGGB---EEE----SS----HHHHHHHHHHHTT-BEEEEE-EE-SPBPHHHHHTT---BPPPEE--HHHHHHHHHHHHHHHHHTTPPPS--TT-EEEEEESTTSTT-EEEEEEHHHHTT----SSPEEEEE--SB-HHHHHHHGGGBPTTTTTT-EEEETTEEE-

pLDDT: mean 85.84, std 12.74, range [27.48, 98.62]